Protein AF-A0A7S0Y6D5-F1 (afdb_monomer)

InterPro domains:
  IPR011989 Armadillo-like helical [G3DSA:1.25.10.10] (81-254)
  IPR016024 Armadillo-type fold [SSF48371] (14-231)
  IPR024372 Proteasome component Ecm29, N-terminal [PF13001] (7-214)

Radius of gyration: 25.19 Å; Cα contacts (8 Å, |Δi|>4): 293; chains: 1; bounding box: 74×70×80 Å

Mean predicted aligned error: 8.88 Å

Solvent-accessible surface area (backbone atoms only — not comparable to full-atom values): 14450 Å² total; per-residue (Å²): 138,79,85,80,79,74,75,77,75,77,73,85,76,55,65,66,59,52,41,54,50,41,61,56,43,49,76,34,56,68,46,36,53,36,75,66,59,39,60,52,50,33,46,44,21,64,68,30,94,82,47,46,70,69,31,28,48,40,19,48,51,30,44,43,41,23,72,74,52,30,50,66,84,58,40,61,87,44,45,67,63,48,51,55,48,48,54,50,50,63,76,41,47,82,81,77,52,98,57,58,70,68,55,52,47,51,47,52,27,48,43,34,40,38,51,11,51,44,23,63,77,45,23,77,80,49,39,80,52,53,64,66,57,52,53,44,54,50,38,31,64,73,47,57,81,88,30,27,62,31,34,44,50,15,49,62,43,29,45,72,20,50,58,82,44,57,71,70,54,36,53,53,47,53,51,53,31,55,56,27,49,71,44,90,32,63,57,25,23,32,49,21,33,54,41,30,57,72,64,41,61,86,85,37,62,68,42,42,48,47,16,64,73,27,48,81,42,96,47,66,73,33,18,52,50,12,46,58,50,67,49,76,80,75,79,70,93,74,83,88,81,81,73,72,81,68,73,66,62,66,67,66,68,67,77,79,74,130

Foldseek 3Di:
DDDPPPPPPDDDDDPVVLLVVLQVLLVDLVLLAPPPVLVVQLCCQQPNPPHALSSPLSSLSSLLSSLVRYDLVSCVVCLLVLLVVLVVCLVCLVPPHPDDPVSSLSSLLSSLLSLLSSLLSPLVSCQPAPPVVLVLLVCCQPPDPSNNVSSLSSLLSNLVSNQPHDDPRVVVLLVCLVVQCPDPRVSSVLSSLSSLQVNDDLPPVSSLVSLVSQCPPPDPSSNVSSVVSPPDPDPPPDPPPPPPPPVVVVVVVVVPDD

Secondary structure (DSSP, 8-state):
---------PPPPPHHHHHHHHHHHTT-HHHHT-TTHHHHHHHHHHH-TT--HHHHHHHHHHHHHHHHHS-HHHHHHHHHHHHHHHHHHHHHTTTS--S-HHHHHHHHHHHHHHHHHHHHH-GGGTTT-SHHHHHHHHHHHHS-HHHHHHHHHHHHHHGGGGTT--THHHHHHHHHHHHHTTSS-HHHHHHHHHHHHHHS-TT-HHHHHHHHHHTT-SSHHHHHHHHHHHSPPP----SSS-S-TTTTTTTTTTSS--

Nearest PDB structures (foldseek):
  8or0-assembly1_C  TM=5.221E-01  e=1.067E-02  Homo sapiens
  8or2-assembly1_C  TM=4.663E-01  e=1.329E-02  Homo sapiens
  4xrk-assembly1_A  TM=6.333E-01  e=2.640E-01  Thermochaetoides thermophila DSM 1495
  5yvh-assembly1_A  TM=5.383E-01  e=3.752E-01  Homo sapiens
  8evm-assembly1_A  TM=2.207E-01  e=4.802E+00  synthetic construct

Structure (mmCIF, N/CA/C/O backbone):
data_AF-A0A7S0Y6D5-F1
#
_entry.id   AF-A0A7S0Y6D5-F1
#
loop_
_atom_site.group_PDB
_atom_site.id
_atom_site.type_symbol
_atom_site.label_atom_id
_atom_site.label_alt_id
_atom_site.label_comp_id
_atom_site.label_asym_id
_atom_site.label_entity_id
_atom_site.label_seq_id
_atom_site.pdbx_PDB_ins_code
_atom_site.Cartn_x
_atom_site.Cartn_y
_atom_site.Cartn_z
_atom_site.occupancy
_atom_site.B_iso_or_equiv
_atom_site.auth_seq_id
_atom_site.auth_comp_id
_atom_site.auth_asym_id
_atom_site.auth_atom_id
_atom_site.pdbx_PDB_model_num
ATOM 1 N N . ALA A 1 1 ? 51.079 -7.821 -35.188 1.00 42.38 1 ALA A N 1
ATOM 2 C CA . ALA A 1 1 ? 50.222 -8.570 -34.246 1.00 42.38 1 ALA A CA 1
ATOM 3 C C . ALA A 1 1 ? 50.200 -7.797 -32.931 1.00 42.38 1 ALA A C 1
ATOM 5 O O . ALA A 1 1 ? 51.273 -7.502 -32.440 1.00 42.38 1 ALA A O 1
ATOM 6 N N . GLY A 1 2 ? 49.085 -7.349 -32.363 1.00 43.53 2 GLY A N 1
ATOM 7 C CA . GLY A 1 2 ? 47.688 -7.451 -32.763 1.00 43.53 2 GLY A CA 1
ATOM 8 C C . GLY A 1 2 ? 46.960 -6.146 -32.427 1.00 43.53 2 GLY A C 1
ATOM 9 O O . GLY A 1 2 ? 47.269 -5.483 -31.441 1.00 43.53 2 GLY A O 1
ATOM 10 N N . SER A 1 3 ? 46.034 -5.765 -33.298 1.00 41.62 3 SER A N 1
ATOM 11 C CA . SER A 1 3 ? 45.067 -4.700 -33.068 1.00 41.62 3 SER A CA 1
ATOM 12 C C . SER A 1 3 ? 43.986 -5.224 -32.126 1.00 41.62 3 SER A C 1
ATOM 14 O O . SER A 1 3 ? 43.197 -6.088 -32.510 1.00 41.62 3 SER A O 1
ATOM 16 N N . SER A 1 4 ? 43.964 -4.723 -30.896 1.00 46.19 4 SER A N 1
ATOM 17 C CA . SER A 1 4 ? 42.861 -4.942 -29.966 1.00 46.19 4 SER A CA 1
ATOM 18 C C . SER A 1 4 ? 41.624 -4.207 -30.488 1.00 46.19 4 SER A C 1
ATOM 20 O O . SER A 1 4 ? 41.537 -2.985 -30.388 1.00 46.19 4 SER A O 1
ATOM 22 N N . GLU A 1 5 ? 40.681 -4.940 -31.082 1.00 47.06 5 GLU A N 1
ATOM 23 C CA . GLU A 1 5 ? 39.331 -4.442 -31.343 1.00 47.06 5 GLU A CA 1
ATOM 24 C C . GLU A 1 5 ? 38.619 -4.217 -30.000 1.00 47.06 5 GLU A C 1
ATOM 26 O O . GLU A 1 5 ? 37.971 -5.109 -29.450 1.00 47.06 5 GLU A O 1
ATOM 31 N N . GLU A 1 6 ? 38.727 -3.009 -29.448 1.00 48.66 6 GLU A N 1
ATOM 32 C CA . GLU A 1 6 ? 37.752 -2.529 -28.473 1.00 48.66 6 GLU A CA 1
ATOM 33 C C . GLU A 1 6 ? 36.394 -2.448 -29.175 1.00 48.66 6 GLU A C 1
ATOM 35 O O . GLU A 1 6 ? 36.117 -1.537 -29.959 1.00 48.66 6 GLU A O 1
ATOM 40 N N . GLY A 1 7 ? 35.554 -3.457 -28.929 1.00 48.00 7 GLY A N 1
ATOM 41 C CA . GLY A 1 7 ? 34.212 -3.562 -29.482 1.00 48.00 7 GLY A CA 1
ATOM 42 C C . GLY A 1 7 ? 33.442 -2.258 -29.290 1.00 48.00 7 GLY A C 1
ATOM 43 O O . GLY A 1 7 ? 33.071 -1.894 -28.173 1.00 48.00 7 GLY A O 1
ATOM 44 N N . LYS A 1 8 ? 33.205 -1.557 -30.401 1.00 50.97 8 LYS A N 1
ATOM 45 C CA . LYS A 1 8 ? 32.447 -0.307 -30.485 1.00 50.97 8 LYS A CA 1
ATOM 46 C C . LYS A 1 8 ? 31.097 -0.509 -29.792 1.00 50.97 8 LYS A C 1
ATOM 48 O O . LYS A 1 8 ? 30.199 -1.141 -30.353 1.00 50.97 8 LYS A O 1
ATOM 53 N N . ARG A 1 9 ? 30.960 -0.028 -28.548 1.00 57.94 9 ARG A N 1
ATOM 54 C CA . ARG A 1 9 ? 29.706 -0.129 -27.789 1.00 57.94 9 ARG A CA 1
ATOM 55 C C . ARG A 1 9 ? 28.616 0.534 -28.625 1.00 57.94 9 ARG A C 1
ATOM 57 O O . ARG A 1 9 ? 28.703 1.722 -28.928 1.00 57.94 9 ARG A O 1
ATOM 64 N N . ARG A 1 10 ? 27.626 -0.254 -29.057 1.00 65.19 10 ARG A N 1
ATOM 65 C CA . ARG A 1 10 ? 26.458 0.270 -29.774 1.00 65.19 10 ARG A CA 1
ATOM 66 C C . ARG A 1 10 ? 25.807 1.340 -28.893 1.00 65.19 10 ARG A C 1
ATOM 68 O O . ARG A 1 10 ? 25.703 1.148 -27.682 1.00 65.19 10 ARG A O 1
ATOM 75 N N . GLY A 1 11 ? 25.420 2.465 -29.495 1.00 68.31 11 GLY A N 1
ATOM 76 C CA . GLY A 1 11 ? 24.713 3.534 -28.789 1.00 68.31 11 GLY A CA 1
ATOM 77 C C . GLY A 1 11 ? 23.385 3.047 -28.201 1.00 68.31 11 GLY A C 1
ATOM 78 O O . GLY A 1 11 ? 22.890 1.978 -28.565 1.00 68.31 11 GLY A O 1
ATOM 79 N N . THR A 1 12 ? 22.811 3.826 -27.283 1.00 76.44 12 THR A N 1
ATOM 80 C CA . THR A 1 12 ? 21.523 3.504 -26.655 1.00 76.44 12 THR A CA 1
ATOM 81 C C . THR A 1 12 ? 20.444 3.303 -27.717 1.00 76.44 12 THR A C 1
ATOM 83 O O . THR A 1 12 ? 20.330 4.093 -28.653 1.00 76.44 12 THR A O 1
ATOM 86 N N . ALA A 1 13 ? 19.660 2.233 -27.575 1.00 79.81 13 ALA A N 1
ATOM 87 C CA . ALA A 1 13 ? 18.549 1.954 -28.476 1.00 79.81 13 ALA A CA 1
ATOM 88 C C . ALA A 1 13 ? 17.479 3.055 -28.405 1.00 79.81 13 ALA A C 1
ATOM 90 O O . ALA A 1 13 ? 17.278 3.674 -27.358 1.00 79.81 13 ALA A O 1
ATOM 91 N N . ASP A 1 14 ? 16.764 3.237 -29.515 1.00 87.19 14 ASP A N 1
ATOM 92 C CA . ASP A 1 14 ? 15.657 4.184 -29.613 1.00 87.19 14 ASP A CA 1
ATOM 93 C C . ASP A 1 14 ? 14.568 3.928 -28.549 1.00 87.19 14 ASP A C 1
ATOM 95 O O . ASP A 1 14 ? 14.323 2.788 -28.132 1.00 87.19 14 ASP A O 1
ATOM 99 N N . VAL A 1 15 ? 13.892 4.996 -28.113 1.00 85.50 15 VAL A N 1
ATOM 100 C CA . VAL A 1 15 ? 12.873 4.950 -27.051 1.00 85.50 15 VAL A CA 1
ATOM 101 C C . VAL A 1 15 ? 11.728 3.997 -27.405 1.00 85.50 15 VAL A C 1
ATOM 103 O O . VAL A 1 15 ? 11.226 3.299 -26.520 1.00 85.50 15 VAL A O 1
ATOM 106 N N . LEU A 1 16 ? 11.339 3.897 -28.681 1.00 87.50 16 LEU A N 1
ATOM 107 C CA . LEU A 1 16 ? 10.277 2.989 -29.124 1.00 87.50 16 LEU A CA 1
ATOM 108 C C . LEU A 1 16 ? 10.697 1.524 -29.002 1.00 87.50 16 LEU A C 1
ATOM 110 O O . LEU A 1 16 ? 9.911 0.693 -28.544 1.00 87.50 16 LEU A O 1
ATOM 114 N N . VAL A 1 17 ? 11.950 1.212 -29.347 1.00 90.38 17 VAL A N 1
ATOM 115 C CA . VAL A 1 17 ? 12.511 -0.140 -29.210 1.00 90.38 17 VAL A CA 1
ATOM 116 C C . VAL A 1 17 ? 12.577 -0.532 -27.737 1.00 90.38 17 VAL A C 1
ATOM 118 O O . VAL A 1 17 ? 12.167 -1.634 -27.372 1.00 90.38 17 VAL A O 1
ATOM 121 N N . ARG A 1 18 ? 13.029 0.384 -26.873 1.00 91.19 18 ARG A N 1
ATOM 122 C CA . ARG A 1 18 ? 13.065 0.170 -25.419 1.00 91.19 18 ARG A CA 1
ATOM 123 C C . ARG A 1 18 ? 11.668 -0.091 -24.858 1.00 91.19 18 ARG A C 1
ATOM 125 O O . ARG A 1 18 ? 11.483 -1.067 -24.139 1.00 91.19 18 ARG A O 1
ATOM 132 N N . HIS A 1 19 ? 10.682 0.726 -25.224 1.00 91.62 19 HIS A N 1
ATOM 133 C CA . HIS A 1 19 ? 9.293 0.547 -24.797 1.00 91.62 19 HIS A CA 1
ATOM 134 C C . HIS A 1 19 ? 8.723 -0.812 -25.240 1.00 91.62 19 HIS A C 1
ATOM 136 O O . HIS A 1 19 ? 8.145 -1.536 -24.428 1.00 91.62 19 HIS A O 1
ATOM 142 N N . ALA A 1 20 ? 8.927 -1.196 -26.505 1.00 92.31 20 ALA A N 1
ATOM 143 C CA . ALA A 1 20 ? 8.480 -2.488 -27.022 1.00 92.31 20 ALA A CA 1
ATOM 144 C C . ALA A 1 20 ? 9.146 -3.667 -26.290 1.00 92.31 20 ALA A C 1
ATOM 146 O O . ALA A 1 20 ? 8.465 -4.623 -25.915 1.00 92.31 20 ALA A O 1
ATOM 147 N N . ALA A 1 21 ? 10.454 -3.579 -26.031 1.00 93.50 21 ALA A N 1
ATOM 148 C CA . ALA A 1 21 ? 11.191 -4.597 -25.290 1.00 93.50 21 ALA A CA 1
ATOM 149 C C . ALA A 1 21 ? 10.644 -4.767 -23.865 1.00 93.50 21 ALA A C 1
ATOM 151 O O . ALA A 1 21 ? 10.348 -5.890 -23.457 1.00 93.50 21 ALA A O 1
ATOM 152 N N . VAL A 1 22 ? 10.429 -3.667 -23.133 1.00 94.69 22 VAL A N 1
ATOM 153 C CA . VAL A 1 22 ? 9.844 -3.709 -21.781 1.00 94.69 22 VAL A CA 1
ATOM 154 C C . VAL A 1 22 ? 8.453 -4.348 -21.809 1.00 94.69 22 VAL A C 1
ATOM 156 O O . VAL A 1 22 ? 8.175 -5.222 -20.995 1.00 94.69 22 VAL A O 1
ATOM 159 N N . GLY A 1 23 ? 7.610 -4.022 -22.794 1.00 92.94 23 GLY A N 1
ATOM 160 C CA . GLY A 1 23 ? 6.284 -4.637 -22.940 1.00 92.94 23 GLY A CA 1
ATOM 161 C C . GLY A 1 23 ? 6.303 -6.158 -23.175 1.00 92.94 23 GLY A C 1
ATOM 162 O O . GLY A 1 23 ? 5.363 -6.868 -22.807 1.00 92.94 23 GLY A O 1
ATOM 163 N N . VAL A 1 24 ? 7.364 -6.704 -23.774 1.00 94.44 24 VAL A N 1
ATOM 164 C CA . VAL A 1 24 ? 7.566 -8.162 -23.862 1.00 94.44 24 VAL A CA 1
ATOM 165 C C . VAL A 1 24 ? 8.057 -8.721 -22.525 1.00 94.44 24 VAL A C 1
ATOM 167 O O . VAL A 1 24 ? 7.550 -9.744 -22.064 1.00 94.44 24 VAL A O 1
ATOM 170 N N . LEU A 1 25 ? 8.994 -8.035 -21.867 1.00 95.31 25 LEU A N 1
ATOM 171 C CA . LEU A 1 25 ? 9.554 -8.456 -20.579 1.00 95.31 25 LEU A CA 1
ATOM 172 C C . LEU A 1 25 ? 8.509 -8.475 -19.453 1.00 95.31 25 LEU A C 1
ATOM 174 O O . LEU A 1 25 ? 8.549 -9.386 -18.628 1.00 95.31 25 LEU A O 1
ATOM 178 N N . SER A 1 26 ? 7.511 -7.585 -19.481 1.00 94.00 26 SER A N 1
ATOM 179 C CA . SER A 1 26 ? 6.354 -7.551 -18.560 1.00 94.00 26 SER A CA 1
ATOM 180 C C . SER A 1 26 ? 5.407 -8.750 -18.652 1.00 94.00 26 SER A C 1
ATOM 182 O O . SER A 1 26 ? 4.343 -8.740 -18.044 1.00 94.00 26 SER A O 1
ATOM 184 N N . ARG A 1 27 ? 5.770 -9.787 -19.411 1.00 93.88 27 ARG A N 1
ATOM 185 C CA . ARG A 1 27 ? 5.075 -11.082 -19.472 1.00 93.88 27 ARG A CA 1
ATOM 186 C C . ARG A 1 27 ? 6.009 -12.266 -19.209 1.00 93.88 27 ARG A C 1
ATOM 188 O O . ARG A 1 27 ? 5.597 -13.417 -19.305 1.00 93.88 27 ARG A O 1
ATOM 195 N N . SER A 1 28 ? 7.277 -12.006 -18.890 1.00 97.12 28 SER A N 1
ATOM 196 C CA . SER A 1 28 ? 8.299 -13.032 -18.704 1.00 97.12 28 SER A CA 1
ATOM 197 C C . SER A 1 28 ? 8.600 -13.239 -17.224 1.00 97.12 28 SER A C 1
ATOM 199 O O . SER A 1 28 ? 9.105 -12.349 -16.539 1.00 97.12 28 SER A O 1
ATOM 201 N N . VAL A 1 29 ? 8.337 -14.448 -16.724 1.00 96.88 29 VAL A N 1
ATOM 202 C CA . VAL A 1 29 ? 8.724 -14.850 -15.360 1.00 96.88 29 VAL A CA 1
ATOM 203 C C . VAL A 1 29 ? 10.247 -14.888 -15.224 1.00 96.88 29 VAL A C 1
ATOM 205 O O . VAL A 1 29 ? 10.790 -14.473 -14.203 1.00 96.88 29 VAL A O 1
ATOM 208 N N . LYS A 1 30 ? 10.964 -15.309 -16.276 1.00 97.31 30 LYS A N 1
ATOM 209 C CA . LYS A 1 30 ? 12.433 -15.285 -16.292 1.00 97.31 30 LYS A CA 1
ATOM 210 C C . LYS A 1 30 ? 12.963 -13.858 -16.155 1.00 97.31 30 LYS A C 1
ATOM 212 O O . LYS A 1 30 ? 13.910 -13.641 -15.406 1.00 97.31 30 LYS A O 1
ATOM 217 N N . ALA A 1 31 ? 12.337 -12.891 -16.831 1.00 96.88 31 ALA A N 1
ATOM 218 C CA . ALA A 1 31 ? 12.715 -11.486 -16.713 1.00 96.88 31 ALA A CA 1
ATOM 219 C C . ALA A 1 31 ? 12.505 -10.964 -15.289 1.00 96.88 31 ALA A C 1
ATOM 221 O O . ALA A 1 31 ? 13.419 -10.352 -14.764 1.00 96.88 31 ALA A O 1
ATOM 222 N N . ALA A 1 32 ? 11.375 -11.278 -14.643 1.00 96.94 32 ALA A N 1
ATOM 223 C CA . ALA A 1 32 ? 11.106 -10.903 -13.248 1.00 96.94 32 ALA A CA 1
ATOM 224 C C . ALA A 1 32 ? 12.113 -11.492 -12.238 1.00 96.94 32 ALA A C 1
ATOM 226 O O . ALA A 1 32 ? 12.292 -10.950 -11.152 1.00 96.94 32 ALA A O 1
ATOM 227 N N . ASN A 1 33 ? 12.766 -12.604 -12.589 1.00 97.50 33 ASN A N 1
ATOM 228 C CA . ASN A 1 33 ? 13.721 -13.308 -11.733 1.00 97.50 33 ASN A CA 1
ATOM 229 C C . ASN A 1 33 ? 15.193 -13.059 -12.116 1.00 97.50 33 A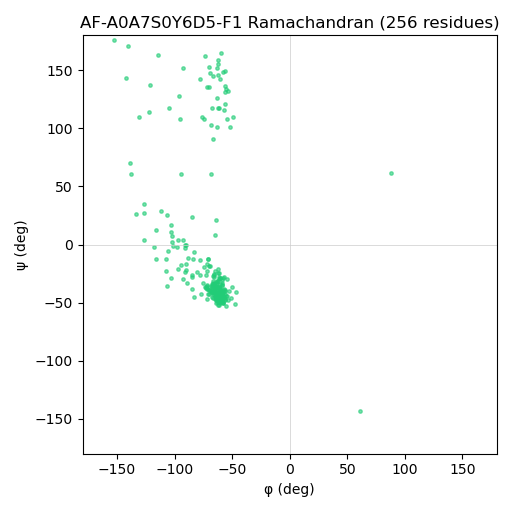SN A C 1
ATOM 231 O O . ASN A 1 33 ? 16.089 -13.735 -11.619 1.00 97.50 33 ASN A O 1
ATOM 235 N N . SER A 1 34 ? 15.469 -12.098 -13.001 1.00 97.00 34 SER A N 1
ATOM 236 C CA . SER A 1 34 ? 16.823 -11.803 -13.484 1.00 97.00 34 SER A CA 1
ATOM 237 C C . SER A 1 34 ? 17.476 -10.686 -12.661 1.00 97.00 34 SER A C 1
ATOM 239 O O . SER A 1 34 ? 17.770 -9.614 -13.191 1.00 97.00 34 SER A O 1
ATOM 241 N N . PHE A 1 35 ? 17.656 -10.873 -11.352 1.00 94.62 35 PHE A N 1
ATOM 242 C CA . PHE A 1 35 ? 18.379 -9.907 -10.509 1.00 94.62 35 PHE A CA 1
ATOM 243 C C . PHE A 1 35 ? 19.891 -9.944 -10.822 1.00 94.62 35 PHE A C 1
ATOM 245 O O . PHE A 1 35 ? 20.437 -11.037 -10.975 1.00 94.62 35 PHE A O 1
ATOM 252 N N . PRO A 1 36 ? 20.583 -8.789 -10.950 1.00 96.25 36 PRO A N 1
ATOM 253 C CA . PRO A 1 36 ? 20.124 -7.417 -10.684 1.00 96.25 36 PRO A CA 1
ATOM 254 C C . PRO A 1 36 ? 19.519 -6.677 -11.890 1.00 96.25 36 PRO A C 1
ATOM 256 O O . PRO A 1 36 ? 19.033 -5.557 -11.736 1.00 96.25 36 PRO A O 1
ATOM 259 N N . LEU A 1 37 ? 19.513 -7.284 -13.082 1.00 96.94 37 LEU A N 1
ATOM 260 C CA . LEU A 1 37 ? 19.046 -6.655 -14.328 1.00 96.94 37 LEU A CA 1
ATOM 261 C C . LEU A 1 37 ? 17.583 -6.197 -14.254 1.00 96.94 37 LEU A C 1
ATOM 263 O O . LEU A 1 37 ? 17.222 -5.182 -14.837 1.00 96.94 37 LEU A O 1
ATOM 267 N N . THR A 1 38 ? 16.752 -6.923 -13.506 1.00 95.62 38 THR A N 1
ATOM 268 C CA . THR A 1 38 ? 15.337 -6.581 -13.282 1.00 95.62 38 THR A CA 1
ATOM 269 C C . THR A 1 38 ? 15.201 -5.221 -12.598 1.00 95.62 38 THR A C 1
ATOM 271 O O . THR A 1 38 ? 14.500 -4.343 -13.094 1.00 95.62 38 THR A O 1
ATOM 274 N N . LEU A 1 39 ? 15.930 -5.023 -11.495 1.00 96.62 39 LEU A N 1
ATOM 275 C CA . LEU A 1 39 ? 15.934 -3.772 -10.737 1.00 96.62 39 LEU A CA 1
ATOM 276 C C . LEU A 1 39 ? 16.501 -2.620 -11.574 1.00 96.62 39 LEU A C 1
ATOM 278 O O . LEU A 1 39 ? 15.919 -1.537 -11.620 1.00 96.62 39 LEU A O 1
ATOM 282 N N . GLN A 1 40 ? 17.612 -2.874 -12.270 1.00 96.31 40 GLN A N 1
ATOM 283 C CA . GLN A 1 40 ? 18.234 -1.892 -13.158 1.00 96.31 40 GLN A CA 1
ATOM 284 C C . GLN A 1 40 ? 17.276 -1.451 -14.262 1.00 96.31 40 GLN A C 1
ATOM 286 O O . GLN 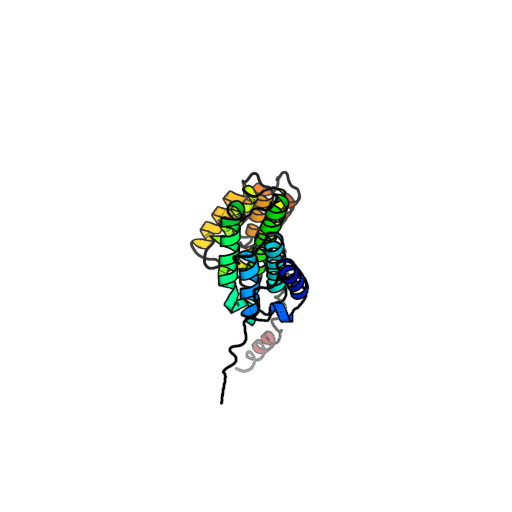A 1 40 ? 17.172 -0.259 -14.529 1.00 96.31 40 GLN A O 1
ATOM 291 N N . LEU A 1 41 ? 16.537 -2.384 -14.866 1.00 96.31 41 LEU A N 1
ATOM 292 C CA . LEU A 1 41 ? 15.561 -2.066 -15.901 1.00 96.31 41 LEU A CA 1
ATOM 293 C C . LEU A 1 41 ? 14.424 -1.192 -15.363 1.00 96.31 41 LEU A C 1
ATOM 295 O O . LEU A 1 41 ? 14.069 -0.211 -16.014 1.00 96.31 41 LEU A O 1
ATOM 299 N N . ILE A 1 42 ? 13.878 -1.516 -14.186 1.00 96.75 42 ILE A N 1
ATOM 300 C CA . ILE A 1 42 ? 12.824 -0.715 -13.546 1.00 96.75 42 ILE A CA 1
ATOM 301 C C . ILE A 1 42 ? 13.320 0.722 -13.337 1.00 96.75 42 ILE A C 1
ATOM 303 O O . ILE A 1 42 ? 12.670 1.671 -13.772 1.00 96.75 42 ILE A O 1
ATOM 307 N N . PHE A 1 43 ? 14.498 0.899 -12.740 1.00 96.62 43 PHE A N 1
ATOM 308 C CA . PHE A 1 43 ? 15.033 2.230 -12.442 1.00 96.62 43 PHE A CA 1
ATOM 309 C C . PHE A 1 43 ? 15.494 3.000 -13.672 1.00 96.62 43 PHE A C 1
ATOM 311 O O . PHE A 1 43 ? 15.289 4.206 -13.733 1.00 96.62 43 PHE A O 1
ATOM 318 N N . GLU A 1 44 ? 16.039 2.330 -14.680 1.00 95.19 44 GLU A N 1
ATOM 319 C CA . GLU A 1 44 ? 16.383 2.964 -15.951 1.00 95.19 44 GLU A CA 1
ATOM 320 C C . GLU A 1 44 ? 15.122 3.423 -16.705 1.00 95.19 44 GLU A C 1
ATOM 322 O O . GLU A 1 44 ? 15.139 4.453 -17.376 1.00 95.19 44 GLU A O 1
ATOM 327 N N . CYS A 1 45 ? 13.994 2.719 -16.560 1.00 94.88 45 CYS A N 1
ATOM 328 C CA . CYS A 1 45 ? 12.714 3.183 -17.093 1.00 94.88 45 CYS A CA 1
ATOM 329 C C . CYS A 1 45 ? 12.136 4.361 -16.301 1.00 94.88 45 CYS A C 1
ATOM 331 O O . CYS A 1 45 ? 11.536 5.242 -16.904 1.00 94.88 45 CYS A O 1
ATOM 333 N N . ILE A 1 46 ? 12.287 4.401 -14.975 1.00 93.62 46 ILE A N 1
ATOM 334 C CA . ILE A 1 46 ? 11.678 5.451 -14.138 1.00 93.62 46 ILE A CA 1
ATOM 335 C C . ILE A 1 46 ? 12.538 6.727 -14.108 1.00 93.62 46 ILE A C 1
ATOM 337 O O . ILE A 1 46 ? 12.013 7.825 -14.286 1.00 93.62 46 ILE A O 1
ATOM 341 N N . TYR A 1 47 ? 13.853 6.581 -13.933 1.00 93.38 47 TYR A N 1
ATOM 342 C CA . TYR A 1 47 ? 14.800 7.671 -13.661 1.00 93.38 47 TYR A CA 1
ATOM 343 C C . TYR A 1 47 ? 15.877 7.858 -14.736 1.00 93.38 47 TYR A C 1
ATOM 345 O O . TYR A 1 47 ? 16.724 8.743 -14.605 1.00 93.38 47 TYR A O 1
ATOM 353 N N . GLY A 1 48 ? 15.898 7.022 -15.778 1.00 91.75 48 GLY A N 1
ATOM 354 C CA . GLY A 1 48 ? 16.900 7.121 -16.837 1.00 91.75 48 GLY A CA 1
ATOM 355 C C . GLY A 1 48 ? 16.848 8.474 -17.550 1.00 91.75 48 GLY A C 1
ATOM 356 O O . GLY A 1 48 ? 15.773 9.011 -17.817 1.00 91.75 48 GLY A O 1
ATOM 357 N N . LYS A 1 49 ? 18.018 9.010 -17.925 1.00 87.31 49 LYS A N 1
ATOM 358 C CA . LYS A 1 49 ? 18.148 10.333 -18.579 1.00 87.31 49 LYS A CA 1
ATOM 359 C C . LYS A 1 49 ? 17.348 10.463 -19.880 1.00 87.31 49 LYS A C 1
ATOM 361 O O . LYS A 1 49 ? 16.979 11.561 -20.264 1.00 87.31 49 LYS A O 1
ATOM 366 N N . GLN A 1 50 ? 17.123 9.344 -20.570 1.00 84.88 50 GLN A N 1
ATOM 367 C CA . GLN A 1 50 ? 16.357 9.267 -21.819 1.00 84.88 50 GLN A CA 1
ATOM 368 C C . GLN A 1 50 ? 14.978 8.620 -21.611 1.00 84.88 50 GLN A C 1
ATOM 370 O O . GLN A 1 50 ? 14.439 7.989 -22.522 1.00 84.88 50 GLN A O 1
ATOM 375 N N . SER A 1 51 ? 14.434 8.695 -20.396 1.00 88.81 51 SER A N 1
ATOM 376 C CA . SER A 1 51 ? 13.107 8.168 -20.117 1.00 88.81 51 SER A CA 1
ATOM 377 C C . SER A 1 51 ? 12.011 9.105 -20.621 1.00 88.81 51 SER A C 1
ATOM 379 O O . SER A 1 51 ? 12.118 10.324 -20.542 1.00 88.81 51 SER A O 1
ATOM 381 N N . SER A 1 52 ? 10.934 8.511 -21.130 1.00 90.06 52 SER A N 1
ATOM 382 C CA . SER A 1 52 ? 9.700 9.202 -21.506 1.00 90.06 52 SER A CA 1
ATOM 383 C C . SER A 1 52 ? 8.558 8.742 -20.607 1.00 90.06 52 SER A C 1
ATOM 385 O O . SER A 1 52 ? 8.623 7.661 -20.025 1.00 90.06 52 SER A O 1
ATOM 387 N N . THR A 1 53 ? 7.456 9.488 -20.556 1.00 90.25 53 THR A N 1
ATOM 388 C CA . THR A 1 53 ? 6.253 9.096 -19.801 1.00 90.25 53 THR A CA 1
ATOM 389 C C . THR A 1 53 ? 5.758 7.689 -20.157 1.00 90.25 53 THR A C 1
ATOM 391 O O . THR A 1 53 ? 5.425 6.909 -19.267 1.00 90.25 53 THR A O 1
ATOM 394 N N . LYS A 1 54 ? 5.792 7.312 -21.444 1.00 90.19 54 LYS A N 1
ATOM 395 C CA . LYS A 1 54 ? 5.440 5.951 -21.889 1.00 90.19 54 LYS A CA 1
ATOM 396 C C . LYS A 1 54 ? 6.418 4.901 -21.361 1.00 90.19 54 LYS A C 1
ATOM 398 O O . LYS A 1 54 ? 6.006 3.812 -20.974 1.00 90.19 54 LYS A O 1
ATOM 403 N N . LEU A 1 55 ? 7.714 5.218 -21.324 1.00 92.69 55 LEU A N 1
ATOM 404 C CA . LEU A 1 55 ? 8.718 4.304 -20.783 1.00 92.69 55 LEU A CA 1
ATOM 405 C C . LEU A 1 55 ? 8.586 4.157 -19.261 1.00 92.69 55 LEU A C 1
ATOM 407 O O . LEU A 1 55 ? 8.666 3.036 -18.769 1.00 92.69 55 LEU A O 1
ATOM 411 N N . LYS A 1 56 ? 8.293 5.243 -18.533 1.00 94.00 56 LYS A N 1
ATOM 412 C CA . LYS A 1 56 ? 7.961 5.202 -17.098 1.00 94.00 56 LYS A CA 1
ATOM 413 C C . LYS A 1 56 ? 6.750 4.296 -16.844 1.00 94.00 56 LYS A C 1
ATOM 415 O O . LYS A 1 56 ? 6.807 3.441 -15.966 1.00 94.00 56 LYS A O 1
ATOM 420 N N . GLN A 1 57 ? 5.689 4.417 -17.651 1.00 92.62 57 GLN A N 1
ATOM 421 C CA . GLN A 1 57 ? 4.498 3.554 -17.564 1.00 92.62 57 GLN A CA 1
ATOM 422 C C . GLN A 1 57 ? 4.840 2.079 -17.786 1.00 92.62 57 GLN A C 1
ATOM 424 O O . GLN A 1 57 ? 4.469 1.236 -16.970 1.00 92.62 57 GLN A O 1
ATOM 429 N N . ALA A 1 58 ? 5.590 1.767 -18.846 1.00 94.12 58 ALA A N 1
ATOM 430 C CA . ALA A 1 58 ? 6.031 0.403 -19.125 1.00 94.12 58 ALA A CA 1
ATOM 431 C C . ALA A 1 58 ? 6.927 -0.151 -18.000 1.00 94.12 58 ALA A C 1
ATOM 433 O O . ALA A 1 58 ? 6.759 -1.296 -17.584 1.00 94.12 58 ALA A O 1
ATOM 434 N N . GLY A 1 59 ? 7.833 0.674 -17.466 1.00 95.44 59 GLY A N 1
ATOM 435 C CA . GLY A 1 59 ? 8.689 0.336 -16.331 1.00 95.44 59 GLY A CA 1
ATOM 436 C C . GLY A 1 59 ? 7.899 0.037 -15.061 1.00 95.44 59 GLY A C 1
ATOM 437 O O . GLY A 1 59 ? 8.201 -0.932 -14.369 1.00 95.44 59 GLY A O 1
ATOM 438 N N . MET A 1 60 ? 6.846 0.806 -14.781 1.00 95.38 60 MET A N 1
ATOM 439 C CA . MET A 1 60 ? 6.002 0.568 -13.614 1.00 95.38 60 MET A CA 1
ATOM 440 C C . MET A 1 60 ? 5.123 -0.678 -13.776 1.00 95.38 60 MET A C 1
ATOM 442 O O . MET A 1 60 ? 4.986 -1.464 -12.841 1.00 95.38 60 MET A O 1
ATOM 446 N N . GLN A 1 61 ? 4.598 -0.936 -14.976 1.00 93.25 61 GLN A N 1
ATOM 447 C CA . GLN A 1 61 ? 3.933 -2.210 -15.274 1.00 93.25 61 GLN A CA 1
ATOM 448 C C . GLN A 1 61 ? 4.888 -3.395 -15.093 1.00 93.25 61 GLN A C 1
ATOM 450 O O . GLN A 1 61 ? 4.499 -4.424 -14.541 1.00 93.25 61 GLN A O 1
ATOM 455 N N . PHE A 1 62 ? 6.148 -3.246 -15.511 1.00 96.31 62 PHE A N 1
ATOM 456 C CA . PHE A 1 62 ? 7.180 -4.253 -15.289 1.00 96.31 62 PHE A CA 1
ATOM 457 C C . PHE A 1 62 ? 7.511 -4.430 -13.799 1.00 96.31 62 PHE A C 1
ATOM 459 O O . PHE A 1 62 ? 7.716 -5.558 -13.351 1.00 96.31 62 PHE A O 1
ATOM 466 N N . ALA A 1 63 ? 7.508 -3.352 -13.008 1.00 96.56 63 ALA A N 1
ATOM 467 C CA . ALA A 1 63 ? 7.686 -3.417 -11.558 1.00 96.56 63 ALA A CA 1
ATOM 468 C C . ALA A 1 63 ? 6.547 -4.199 -10.887 1.00 96.56 63 ALA A C 1
ATOM 470 O O . ALA A 1 63 ? 6.812 -5.151 -10.156 1.00 96.56 63 ALA A O 1
ATOM 471 N N . VAL A 1 64 ? 5.288 -3.883 -11.206 1.00 94.44 64 VAL A N 1
ATOM 472 C CA . VAL A 1 64 ? 4.111 -4.626 -10.720 1.00 94.44 64 VAL A CA 1
ATOM 473 C C . VAL A 1 64 ? 4.172 -6.099 -11.144 1.00 94.44 64 VAL A C 1
ATOM 475 O O . VAL A 1 64 ? 3.953 -6.999 -10.334 1.00 94.44 64 VAL A O 1
ATOM 478 N N . TRP A 1 65 ? 4.538 -6.379 -12.399 1.00 95.25 65 TRP A N 1
ATOM 479 C CA . TRP A 1 65 ? 4.745 -7.749 -12.877 1.00 95.25 65 TRP A CA 1
ATOM 480 C C . TRP A 1 65 ? 5.827 -8.483 -12.078 1.00 95.25 65 TRP A C 1
ATOM 482 O O . TRP A 1 65 ? 5.648 -9.645 -11.707 1.00 95.25 65 TRP A O 1
ATOM 492 N N . THR A 1 66 ? 6.934 -7.801 -11.793 1.00 96.31 66 THR A N 1
ATOM 493 C CA . THR A 1 66 ? 8.051 -8.339 -11.016 1.00 96.31 66 THR A CA 1
ATOM 494 C C . THR A 1 66 ? 7.613 -8.674 -9.596 1.00 96.31 66 THR A C 1
ATOM 496 O O . THR A 1 66 ? 7.860 -9.786 -9.145 1.00 96.31 66 THR A O 1
ATOM 499 N N . LEU A 1 67 ? 6.896 -7.782 -8.911 1.00 95.56 67 LEU A N 1
ATOM 500 C CA . LEU A 1 67 ? 6.403 -8.029 -7.550 1.00 95.56 67 LEU A CA 1
ATOM 501 C C . LEU A 1 67 ? 5.453 -9.231 -7.475 1.00 95.56 67 LEU A C 1
ATOM 503 O O . LEU A 1 67 ? 5.483 -9.990 -6.506 1.00 95.56 67 LEU A O 1
ATOM 507 N N . ARG A 1 68 ? 4.656 -9.452 -8.525 1.00 94.38 68 ARG A N 1
ATOM 508 C CA . ARG A 1 68 ? 3.763 -10.611 -8.617 1.00 94.38 68 ARG A CA 1
ATOM 509 C C . ARG A 1 68 ? 4.498 -11.928 -8.903 1.00 94.38 68 ARG A C 1
ATOM 511 O O . ARG A 1 68 ? 4.077 -12.958 -8.388 1.00 94.38 68 ARG A O 1
ATOM 518 N N . ASN A 1 69 ? 5.559 -11.920 -9.715 1.00 95.81 69 ASN A N 1
ATOM 519 C CA . ASN A 1 69 ? 6.139 -13.146 -10.295 1.00 95.81 69 ASN A CA 1
ATOM 520 C C . ASN A 1 69 ? 7.580 -13.466 -9.862 1.00 95.81 69 ASN A C 1
ATOM 522 O O . ASN A 1 69 ? 8.071 -14.565 -10.136 1.00 95.81 69 ASN A O 1
ATOM 526 N N . ALA A 1 70 ? 8.291 -12.532 -9.233 1.00 96.88 70 ALA A N 1
ATOM 527 C CA . ALA A 1 70 ? 9.617 -12.798 -8.694 1.00 96.88 70 ALA A CA 1
ATOM 528 C C . ALA A 1 70 ? 9.520 -13.795 -7.532 1.00 96.88 70 ALA A C 1
ATOM 530 O O . ALA A 1 70 ? 8.563 -13.778 -6.754 1.00 96.88 70 ALA A O 1
ATOM 531 N N . GLN A 1 71 ? 10.519 -14.659 -7.397 1.00 97.25 71 GLN A N 1
ATOM 532 C CA . GLN A 1 71 ? 10.712 -15.501 -6.222 1.00 97.25 71 GLN A CA 1
ATOM 533 C C . GLN A 1 71 ? 11.124 -14.636 -5.027 1.00 97.25 71 GLN A C 1
ATOM 535 O O . GLN A 1 71 ? 11.833 -13.644 -5.199 1.00 97.25 71 GLN A O 1
ATOM 540 N N . ASP A 1 72 ? 10.734 -15.023 -3.810 1.00 95.62 72 ASP A N 1
ATOM 541 C CA . ASP A 1 72 ? 11.083 -14.268 -2.595 1.00 95.62 72 ASP A CA 1
ATOM 542 C C . ASP A 1 72 ? 12.596 -14.105 -2.423 1.00 95.62 72 ASP A C 1
ATOM 544 O O . ASP A 1 72 ? 13.058 -13.019 -2.091 1.00 95.62 72 ASP A O 1
ATOM 548 N N . ALA A 1 73 ? 13.379 -15.138 -2.751 1.00 95.62 73 ALA A N 1
ATOM 549 C CA . ALA A 1 73 ? 14.842 -15.081 -2.709 1.00 95.62 73 ALA A CA 1
ATOM 550 C C . ALA A 1 73 ? 15.439 -14.029 -3.665 1.00 95.62 73 ALA A C 1
ATOM 552 O O . ALA A 1 73 ? 16.498 -13.472 -3.384 1.00 95.62 73 ALA A O 1
ATOM 553 N N . VAL A 1 74 ? 14.759 -13.743 -4.782 1.00 95.56 74 VAL A N 1
ATOM 554 C CA . VAL A 1 74 ? 15.168 -12.718 -5.753 1.00 95.56 74 VAL A CA 1
ATOM 555 C C . VAL A 1 74 ? 14.669 -11.335 -5.336 1.00 95.56 74 VAL A C 1
ATOM 557 O O . VAL A 1 74 ? 15.379 -10.345 -5.501 1.00 95.56 74 VAL A O 1
ATOM 560 N N . LEU A 1 75 ? 13.456 -11.253 -4.785 1.00 96.12 75 LEU A N 1
ATOM 561 C CA . LEU A 1 75 ? 12.855 -9.998 -4.343 1.00 96.12 75 LEU A CA 1
ATOM 562 C C . LEU A 1 75 ? 13.529 -9.444 -3.084 1.00 96.12 75 LEU A C 1
ATOM 564 O O . LEU A 1 75 ? 13.798 -8.247 -3.027 1.00 96.12 75 LEU A O 1
ATOM 568 N N . ALA A 1 76 ? 13.841 -10.297 -2.107 1.00 95.69 76 ALA A N 1
ATOM 569 C CA . ALA A 1 76 ? 14.415 -9.915 -0.818 1.00 95.69 76 ALA A CA 1
ATOM 570 C C . ALA A 1 76 ? 15.604 -8.933 -0.914 1.00 95.69 76 ALA A C 1
ATOM 572 O O . ALA A 1 76 ? 15.531 -7.878 -0.280 1.00 95.69 76 ALA A O 1
ATOM 573 N N . PRO A 1 77 ? 16.659 -9.179 -1.722 1.00 95.81 77 PRO A N 1
ATOM 574 C CA . PRO A 1 77 ? 17.799 -8.262 -1.812 1.00 95.81 77 PRO A CA 1
ATOM 575 C C . PRO A 1 77 ? 17.484 -6.919 -2.491 1.00 95.81 77 PRO A C 1
ATOM 577 O O . PRO A 1 77 ? 18.247 -5.970 -2.324 1.00 95.81 77 PRO A O 1
ATOM 580 N N . MET A 1 78 ? 16.389 -6.807 -3.253 1.00 95.38 78 MET A N 1
ATOM 581 C CA . MET A 1 78 ? 16.003 -5.564 -3.939 1.00 95.38 78 MET A CA 1
ATOM 582 C C . MET A 1 78 ? 14.800 -4.844 -3.322 1.00 95.38 78 MET A C 1
ATOM 584 O O . MET A 1 78 ? 14.563 -3.685 -3.653 1.00 95.38 78 MET A O 1
ATOM 588 N N . ALA A 1 79 ? 14.056 -5.487 -2.422 1.00 96.06 79 ALA A N 1
ATOM 589 C CA . ALA A 1 79 ? 12.787 -4.991 -1.895 1.00 96.06 79 ALA A CA 1
ATOM 590 C C . ALA A 1 79 ? 12.909 -3.612 -1.222 1.00 96.06 79 ALA A C 1
ATOM 592 O O . ALA A 1 79 ? 12.131 -2.711 -1.528 1.00 96.06 79 ALA A O 1
ATOM 593 N N . GLY A 1 80 ? 13.920 -3.411 -0.370 1.00 96.62 80 GLY A N 1
ATOM 594 C CA . GLY A 1 80 ? 14.136 -2.122 0.301 1.00 96.62 80 GLY A CA 1
ATOM 595 C C . GLY A 1 80 ? 14.474 -0.994 -0.677 1.00 96.62 80 GLY A C 1
ATOM 596 O O . GLY A 1 80 ? 13.939 0.107 -0.577 1.00 96.62 80 GLY A O 1
ATOM 597 N N . VAL A 1 81 ? 15.311 -1.285 -1.676 1.00 97.19 81 VAL A N 1
ATOM 598 C CA . VAL A 1 81 ? 15.682 -0.314 -2.716 1.00 97.19 81 VAL A CA 1
ATOM 599 C C . VAL A 1 81 ? 14.475 0.028 -3.593 1.00 97.19 81 VAL A C 1
ATOM 601 O O . VAL A 1 81 ? 14.260 1.200 -3.895 1.00 97.19 81 VAL A O 1
ATOM 604 N N . LEU A 1 82 ? 13.658 -0.968 -3.955 1.00 97.19 82 LEU A N 1
ATOM 605 C CA . LEU A 1 82 ? 12.407 -0.756 -4.681 1.00 97.19 82 LEU A CA 1
ATOM 606 C C . LEU A 1 82 ? 11.445 0.138 -3.897 1.00 97.19 82 LEU A C 1
ATOM 608 O O . LEU A 1 82 ? 10.937 1.090 -4.479 1.00 97.19 82 LEU A O 1
ATOM 612 N N . LEU A 1 83 ? 11.232 -0.114 -2.600 1.00 97.25 83 LEU A N 1
ATOM 613 C CA . LEU A 1 83 ? 10.350 0.709 -1.767 1.00 97.25 83 LEU A CA 1
ATOM 614 C C . LEU A 1 83 ? 10.792 2.178 -1.757 1.00 97.25 83 LEU A C 1
ATOM 616 O O . LEU A 1 83 ? 9.987 3.061 -2.042 1.00 97.25 83 LEU A O 1
ATOM 620 N N . SER A 1 84 ? 12.077 2.433 -1.502 1.00 97.00 84 SER A N 1
ATOM 621 C CA . SER A 1 84 ? 12.639 3.790 -1.512 1.00 97.00 84 SER A CA 1
ATOM 622 C C . SER A 1 84 ? 12.495 4.470 -2.875 1.00 97.00 84 SER A C 1
ATOM 624 O O . SER A 1 84 ? 12.216 5.666 -2.942 1.00 97.00 84 SER A O 1
ATOM 626 N N . GLY A 1 85 ? 12.652 3.713 -3.966 1.00 96.94 85 GLY A N 1
ATOM 627 C CA . GLY A 1 85 ? 12.372 4.196 -5.316 1.00 96.94 85 GLY A CA 1
ATOM 628 C C . GLY A 1 85 ? 10.901 4.582 -5.488 1.00 96.94 85 GLY A C 1
ATOM 629 O O . GLY A 1 85 ? 10.601 5.702 -5.878 1.00 96.94 85 GLY A O 1
ATOM 630 N N . LEU A 1 86 ? 9.963 3.703 -5.137 1.00 97.06 86 LEU A N 1
ATOM 631 C CA . LEU A 1 86 ? 8.528 3.978 -5.280 1.00 97.06 86 LEU A CA 1
ATOM 632 C C . LEU A 1 86 ? 8.091 5.222 -4.488 1.00 97.06 86 LEU A C 1
ATOM 634 O O . LEU A 1 86 ? 7.388 6.062 -5.044 1.00 97.06 86 LEU A O 1
ATOM 638 N N . ILE A 1 87 ? 8.562 5.381 -3.246 1.00 96.31 87 ILE A N 1
ATOM 639 C CA . ILE A 1 87 ? 8.284 6.571 -2.420 1.00 96.31 87 ILE A CA 1
ATOM 640 C C . ILE A 1 87 ? 8.838 7.828 -3.094 1.00 96.31 87 ILE A C 1
ATOM 642 O O . ILE A 1 87 ? 8.089 8.764 -3.357 1.00 96.31 87 ILE A O 1
ATOM 646 N N . LYS A 1 88 ? 10.120 7.816 -3.486 1.00 95.88 88 LYS A N 1
ATOM 647 C CA . LYS A 1 88 ? 10.730 8.944 -4.203 1.00 95.88 88 LYS A CA 1
ATOM 648 C C . LYS A 1 88 ? 9.965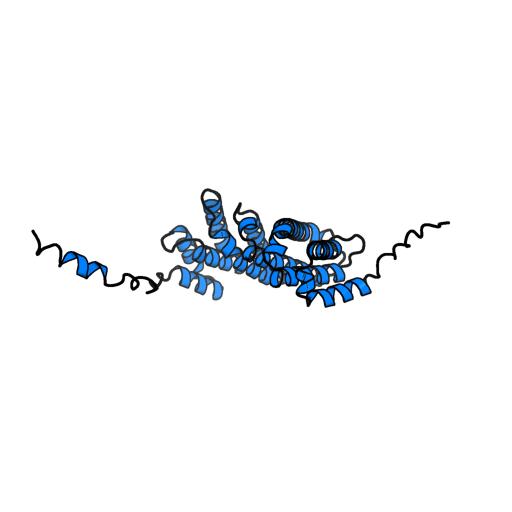 9.284 -5.483 1.00 95.88 88 LYS A C 1
ATOM 650 O O . LYS A 1 88 ? 9.848 10.449 -5.838 1.00 95.88 88 LYS A O 1
ATOM 655 N N . PHE A 1 89 ? 9.484 8.274 -6.204 1.00 94.31 89 PHE A N 1
ATOM 656 C CA . PHE A 1 89 ? 8.754 8.488 -7.445 1.00 94.31 89 PHE A CA 1
ATOM 657 C C . PHE A 1 89 ? 7.395 9.160 -7.217 1.00 94.31 89 PHE A C 1
ATOM 659 O O . PHE A 1 89 ? 7.001 9.964 -8.055 1.00 94.31 89 PHE A O 1
ATOM 666 N N . LEU A 1 90 ? 6.708 8.879 -6.102 1.00 93.81 90 LEU A N 1
ATOM 667 C CA . LEU A 1 90 ? 5.511 9.627 -5.696 1.00 93.81 90 LEU A CA 1
ATOM 668 C C . LEU A 1 90 ? 5.848 11.088 -5.384 1.00 93.81 90 LEU A C 1
ATOM 670 O O . LEU A 1 90 ? 5.174 11.977 -5.899 1.00 93.81 90 LEU A O 1
ATOM 674 N N . ASP A 1 91 ? 6.912 11.329 -4.616 1.00 91.50 91 ASP A N 1
ATOM 675 C CA . ASP A 1 91 ? 7.284 12.676 -4.163 1.00 91.50 91 ASP A CA 1
ATOM 676 C C . ASP A 1 91 ? 7.700 13.608 -5.308 1.00 91.50 91 ASP A C 1
ATOM 678 O O . ASP A 1 91 ? 7.446 14.809 -5.253 1.00 91.50 91 ASP A O 1
ATOM 682 N N . THR A 1 92 ? 8.337 13.073 -6.354 1.00 89.25 92 THR A N 1
ATOM 683 C CA . THR A 1 92 ? 8.829 13.885 -7.479 1.00 89.25 92 THR A CA 1
ATOM 684 C C . THR A 1 92 ? 7.943 13.819 -8.722 1.00 89.25 92 THR A C 1
ATOM 686 O O . THR A 1 92 ? 8.258 14.434 -9.742 1.00 89.25 92 THR A O 1
ATOM 689 N N . MET A 1 93 ? 6.814 13.099 -8.675 1.00 86.44 93 MET A N 1
ATOM 690 C CA . MET A 1 93 ? 5.990 12.873 -9.867 1.00 86.44 93 MET A CA 1
ATOM 691 C C . MET A 1 93 ? 5.391 14.163 -10.431 1.00 86.44 93 MET A C 1
ATOM 693 O O . MET A 1 93 ? 5.280 14.283 -11.647 1.00 86.44 93 MET A O 1
ATOM 697 N N . ASP A 1 94 ? 5.047 15.124 -9.573 1.00 78.25 94 ASP A N 1
ATOM 698 C CA . ASP A 1 94 ? 4.455 16.396 -10.002 1.00 78.25 94 ASP A CA 1
ATOM 699 C C . ASP A 1 94 ? 5.498 17.379 -10.563 1.00 78.25 94 ASP A C 1
ATOM 701 O O . ASP A 1 94 ? 5.161 18.213 -11.401 1.00 78.25 94 ASP A O 1
ATOM 705 N N . SER A 1 95 ? 6.768 17.274 -10.150 1.00 76.25 95 SER A N 1
ATOM 706 C CA . SER A 1 95 ? 7.859 18.131 -10.640 1.00 76.25 95 SER A CA 1
ATOM 707 C C . SER A 1 95 ? 8.562 17.580 -11.882 1.00 76.25 95 SER A C 1
ATOM 709 O O . SER A 1 95 ? 9.016 18.350 -12.725 1.00 76.25 95 SER A O 1
ATOM 711 N N . ASP A 1 96 ? 8.660 16.253 -12.007 1.00 69.56 96 ASP A N 1
ATOM 712 C CA . ASP A 1 96 ? 9.561 15.585 -12.960 1.00 69.56 96 ASP A CA 1
ATOM 713 C C . ASP A 1 96 ? 8.848 15.057 -14.220 1.00 69.56 96 ASP A C 1
ATOM 715 O O . ASP A 1 96 ? 9.418 14.276 -15.000 1.00 69.56 96 ASP A O 1
ATOM 719 N N . MET A 1 97 ? 7.566 15.381 -14.404 1.00 72.19 97 MET A N 1
ATOM 720 C CA . MET A 1 97 ? 6.735 14.805 -15.461 1.00 72.19 97 MET A CA 1
ATOM 721 C C . MET A 1 97 ? 6.150 15.861 -16.393 1.00 72.19 97 MET A C 1
ATOM 723 O O . MET A 1 97 ? 5.223 16.580 -16.050 1.00 72.19 97 MET A O 1
ATOM 727 N N . GLU A 1 98 ? 6.592 15.827 -17.648 1.00 68.19 98 GLU A N 1
ATOM 728 C CA . GLU A 1 98 ? 6.017 16.602 -18.759 1.00 68.19 98 GLU A CA 1
ATOM 729 C C . GLU A 1 98 ? 4.808 15.884 -19.415 1.00 68.19 98 GLU A C 1
ATOM 731 O O . GLU A 1 98 ? 4.504 16.063 -20.594 1.00 68.19 98 GLU A O 1
ATOM 736 N N . GLY A 1 99 ? 4.131 14.992 -18.679 1.00 67.44 99 GLY A N 1
ATOM 737 C CA . GLY A 1 99 ? 3.012 14.184 -19.176 1.00 67.44 99 GLY A CA 1
ATOM 738 C C . GLY A 1 99 ? 1.647 14.831 -18.935 1.00 67.44 99 GLY A C 1
ATOM 739 O O . GLY A 1 99 ? 1.453 15.548 -17.963 1.00 67.44 99 GLY A O 1
ATOM 740 N N . GLY A 1 100 ? 0.662 14.528 -19.787 1.00 80.19 100 GLY A N 1
ATOM 741 C CA . GLY A 1 100 ? -0.722 14.942 -19.532 1.00 80.19 100 GLY A CA 1
ATOM 742 C C . GLY A 1 100 ? -1.287 14.321 -18.246 1.00 80.19 100 GLY A C 1
ATOM 743 O O . GLY A 1 100 ? -0.874 13.229 -17.851 1.00 80.19 100 GLY A O 1
ATOM 744 N N . GLN A 1 101 ? -2.284 14.978 -17.641 1.00 84.44 101 GLN A N 1
ATOM 745 C CA . GLN A 1 101 ? -2.882 14.596 -16.350 1.00 84.44 101 GLN A CA 1
ATOM 746 C C . GLN A 1 101 ? -3.218 13.099 -16.235 1.00 84.44 101 GLN A C 1
ATOM 748 O O . GLN A 1 101 ? -2.952 12.468 -15.217 1.00 84.44 101 GLN A O 1
ATOM 753 N N . GLN A 1 102 ? -3.749 12.502 -17.305 1.00 87.75 102 GLN A N 1
ATOM 754 C CA . GLN A 1 102 ? -4.104 11.079 -17.347 1.00 87.75 102 GLN A CA 1
ATOM 755 C C . GLN A 1 102 ? -2.904 10.145 -17.137 1.00 87.75 102 GLN A C 1
ATOM 757 O O . GLN A 1 102 ? -3.015 9.113 -16.478 1.00 87.75 102 GLN A O 1
ATOM 762 N N . ALA A 1 103 ? -1.735 10.506 -17.667 1.00 87.69 103 ALA A N 1
ATOM 763 C CA . ALA A 1 103 ? -0.534 9.702 -17.501 1.00 87.69 103 ALA A CA 1
ATOM 764 C C . ALA A 1 103 ? 0.006 9.768 -16.066 1.00 87.69 103 ALA A C 1
ATOM 766 O O . ALA A 1 103 ? 0.482 8.752 -15.558 1.00 87.69 103 ALA A O 1
ATOM 767 N N . ILE A 1 104 ? -0.106 10.935 -15.420 1.00 88.88 104 ILE A N 1
ATOM 768 C CA . ILE A 1 104 ? 0.242 11.131 -14.006 1.00 88.88 104 ILE A CA 1
ATOM 769 C C . ILE A 1 104 ? -0.679 10.283 -13.127 1.00 88.88 104 ILE A C 1
ATOM 771 O O . ILE A 1 104 ? -0.188 9.482 -12.336 1.00 88.88 104 ILE A O 1
ATOM 775 N N . VAL A 1 105 ? -1.999 10.371 -13.328 1.00 91.56 105 VAL A N 1
ATOM 776 C CA . VAL A 1 105 ? -2.998 9.566 -12.599 1.00 91.56 105 VAL A CA 1
ATOM 777 C C . VAL A 1 105 ? -2.685 8.072 -12.700 1.00 91.56 105 VAL A C 1
ATOM 779 O O . VAL A 1 105 ? -2.636 7.374 -11.686 1.00 91.56 105 VAL A O 1
ATOM 782 N N . GLN A 1 106 ? -2.400 7.579 -13.909 1.00 91.88 106 GLN A N 1
ATOM 783 C CA . GLN A 1 106 ? -2.075 6.170 -14.121 1.00 91.88 106 GLN A CA 1
ATOM 784 C C . GLN A 1 106 ? -0.778 5.751 -13.409 1.00 91.88 106 GLN A C 1
ATOM 786 O O . GLN A 1 106 ? -0.728 4.686 -12.792 1.00 91.88 106 GLN A O 1
ATOM 791 N N . LEU A 1 107 ? 0.274 6.570 -13.483 1.00 94.06 107 LEU A N 1
ATOM 792 C CA . LEU A 1 107 ? 1.554 6.271 -12.840 1.00 94.06 107 LEU A CA 1
ATOM 793 C C . LEU A 1 107 ? 1.463 6.309 -11.314 1.00 94.06 107 LEU A C 1
ATOM 795 O O . LEU A 1 107 ? 2.007 5.409 -10.669 1.00 94.06 107 LEU A O 1
ATOM 799 N N . ARG A 1 108 ? 0.732 7.269 -10.736 1.00 94.06 108 ARG A N 1
ATOM 800 C CA . ARG A 1 108 ? 0.451 7.307 -9.292 1.00 94.06 108 ARG A CA 1
ATOM 801 C C . ARG A 1 108 ? -0.297 6.048 -8.861 1.00 94.06 108 ARG A C 1
ATOM 803 O O . ARG A 1 108 ? 0.161 5.359 -7.952 1.00 94.06 108 ARG A O 1
ATOM 810 N N . GLY A 1 109 ? -1.359 5.671 -9.578 1.00 94.69 109 GLY A N 1
ATOM 811 C CA . GLY A 1 109 ? -2.111 4.440 -9.313 1.00 94.69 109 GLY A CA 1
ATOM 812 C C . GLY A 1 109 ? -1.238 3.180 -9.339 1.00 94.69 109 GLY A C 1
ATOM 813 O O . GLY A 1 109 ? -1.256 2.390 -8.393 1.00 94.69 109 GLY A O 1
ATOM 814 N N . PHE A 1 110 ? -0.401 3.013 -10.370 1.00 94.94 110 PHE A N 1
ATOM 815 C CA . PHE A 1 110 ? 0.524 1.877 -10.435 1.00 94.94 110 PHE A CA 1
ATOM 816 C C . PHE A 1 110 ? 1.560 1.882 -9.308 1.00 94.94 110 PHE A C 1
ATOM 818 O O . PHE A 1 110 ? 1.903 0.817 -8.798 1.00 94.94 110 PHE A O 1
ATOM 825 N N . THR A 1 111 ? 2.037 3.059 -8.907 1.00 96.88 111 THR A N 1
ATOM 826 C CA . THR A 1 111 ? 3.027 3.188 -7.833 1.00 96.88 111 THR A CA 1
ATOM 827 C C . THR A 1 111 ? 2.429 2.768 -6.490 1.00 96.88 111 THR A C 1
ATOM 829 O O . THR A 1 111 ? 3.022 1.940 -5.801 1.00 96.88 111 THR A O 1
ATOM 832 N N . PHE A 1 112 ? 1.212 3.218 -6.158 1.00 97.25 112 PHE A N 1
ATOM 833 C CA . PHE A 1 112 ? 0.501 2.751 -4.962 1.00 97.25 112 PHE A CA 1
ATOM 834 C C . PHE A 1 112 ? 0.236 1.240 -5.000 1.00 97.25 112 PHE A C 1
ATOM 836 O O . PHE A 1 112 ? 0.516 0.543 -4.024 1.00 97.25 112 PHE A O 1
ATOM 843 N N . SER A 1 113 ? -0.222 0.702 -6.136 1.00 95.19 113 SER A N 1
ATOM 844 C CA . SER A 1 113 ? -0.446 -0.743 -6.288 1.00 95.19 113 SER A CA 1
ATOM 845 C C . SER A 1 113 ? 0.842 -1.550 -6.061 1.00 95.19 113 SER A C 1
ATOM 847 O O . SER A 1 113 ? 0.836 -2.543 -5.329 1.00 95.19 113 SER A O 1
ATOM 849 N N . ALA A 1 114 ? 1.972 -1.090 -6.609 1.00 96.69 114 ALA A N 1
ATOM 850 C CA . ALA A 1 114 ? 3.278 -1.700 -6.380 1.00 96.69 114 ALA A CA 1
ATOM 851 C C . ALA A 1 114 ? 3.670 -1.667 -4.892 1.00 96.69 114 ALA A C 1
ATOM 853 O O . ALA A 1 114 ? 4.128 -2.676 -4.358 1.00 96.69 114 ALA A O 1
ATOM 854 N N . MET A 1 115 ? 3.432 -0.556 -4.190 1.00 97.38 115 MET A N 1
ATOM 855 C CA . MET A 1 115 ? 3.691 -0.466 -2.749 1.00 97.38 115 MET A CA 1
ATOM 856 C C . MET A 1 115 ? 2.850 -1.461 -1.940 1.00 97.38 115 MET A C 1
ATOM 858 O O . MET A 1 115 ? 3.396 -2.156 -1.085 1.00 97.38 115 MET A O 1
ATOM 862 N N . GLY A 1 116 ? 1.554 -1.596 -2.241 1.00 96.88 116 GLY A N 1
ATOM 863 C CA . GLY A 1 116 ? 0.679 -2.565 -1.571 1.00 96.88 116 GLY A CA 1
ATOM 864 C C . GLY A 1 116 ? 1.089 -4.024 -1.810 1.00 96.88 116 GLY A C 1
ATOM 865 O O . GLY A 1 116 ? 1.038 -4.852 -0.900 1.00 96.88 116 GLY A O 1
ATOM 866 N N . GLN A 1 117 ? 1.546 -4.359 -3.019 1.00 95.94 117 GLN A N 1
ATOM 867 C CA . GLN A 1 117 ? 2.086 -5.693 -3.313 1.00 95.94 117 GLN A CA 1
ATOM 868 C C . GLN A 1 117 ? 3.401 -5.950 -2.578 1.00 95.94 117 GLN A C 1
ATOM 870 O O . GLN A 1 117 ? 3.609 -7.039 -2.039 1.00 95.94 117 GLN A O 1
ATOM 875 N N . LEU A 1 118 ? 4.275 -4.945 -2.518 1.00 96.75 118 LEU A N 1
ATOM 876 C CA . LEU A 1 118 ? 5.538 -5.041 -1.802 1.00 96.75 118 LEU A CA 1
ATOM 877 C C . LEU A 1 118 ? 5.319 -5.228 -0.295 1.00 96.75 118 LEU A C 1
ATOM 879 O O . LEU A 1 118 ? 6.025 -6.029 0.310 1.00 96.75 118 LEU A O 1
ATOM 883 N N . ALA A 1 119 ? 4.305 -4.586 0.290 1.00 96.44 119 ALA A N 1
ATOM 884 C CA . ALA A 1 119 ? 3.938 -4.769 1.695 1.00 96.44 119 ALA A CA 1
ATOM 885 C C . ALA A 1 119 ? 3.548 -6.214 2.034 1.00 96.44 119 ALA A C 1
ATOM 887 O O . ALA A 1 119 ? 3.950 -6.732 3.071 1.00 96.44 119 ALA A O 1
ATOM 888 N N . GLN A 1 120 ? 2.831 -6.902 1.143 1.00 94.50 120 GLN A N 1
ATOM 889 C CA . GLN A 1 120 ? 2.505 -8.321 1.336 1.00 94.50 120 GLN A CA 1
ATOM 890 C C . GLN A 1 120 ? 3.720 -9.238 1.186 1.00 94.50 120 GLN A C 1
ATOM 892 O O . GLN A 1 120 ? 3.833 -10.237 1.891 1.00 94.50 120 GLN A O 1
ATOM 897 N N . ARG A 1 121 ? 4.611 -8.928 0.239 1.00 94.81 121 ARG A N 1
ATOM 898 C CA . ARG A 1 121 ? 5.754 -9.783 -0.111 1.00 94.81 121 ARG A CA 1
ATOM 899 C C . ARG A 1 121 ? 6.974 -9.569 0.786 1.00 94.81 121 ARG A C 1
ATOM 901 O O . ARG A 1 121 ? 7.780 -10.478 0.938 1.00 94.81 121 ARG A O 1
ATOM 908 N N . ALA A 1 122 ? 7.121 -8.381 1.364 1.00 94.88 122 ALA A N 1
ATOM 909 C CA . ALA A 1 122 ? 8.240 -7.996 2.218 1.00 94.88 122 ALA A CA 1
ATOM 910 C C . ALA A 1 122 ? 7.751 -7.197 3.447 1.00 94.88 122 ALA A C 1
ATOM 912 O O . ALA A 1 122 ? 8.149 -6.044 3.633 1.00 94.88 122 ALA A O 1
ATOM 913 N N . PRO A 1 123 ? 6.895 -7.789 4.305 1.00 94.94 123 PRO A N 1
ATOM 914 C CA . PRO A 1 123 ? 6.234 -7.076 5.403 1.00 94.94 123 PRO A CA 1
ATOM 915 C C . PRO A 1 123 ? 7.209 -6.475 6.422 1.00 94.94 123 PRO A C 1
ATOM 917 O O . PRO A 1 123 ? 6.933 -5.428 7.004 1.00 94.94 123 PRO A O 1
ATOM 920 N N . THR A 1 124 ? 8.388 -7.078 6.591 1.00 93.25 124 THR A N 1
ATOM 921 C CA . THR A 1 124 ? 9.430 -6.597 7.511 1.00 93.25 124 THR A CA 1
ATOM 922 C C . THR A 1 124 ? 9.964 -5.206 7.164 1.00 93.25 124 THR A C 1
ATOM 924 O O . THR A 1 124 ? 10.487 -4.527 8.043 1.00 93.25 124 THR A O 1
ATOM 927 N N . LEU A 1 125 ? 9.808 -4.752 5.913 1.00 92.44 125 LEU A N 1
ATOM 928 C CA . LEU A 1 125 ? 10.162 -3.389 5.497 1.00 92.44 125 LEU A CA 1
ATOM 929 C C . LEU A 1 125 ? 9.166 -2.331 5.983 1.00 92.44 125 LEU A C 1
ATOM 931 O O . LEU A 1 125 ? 9.487 -1.148 5.992 1.00 92.44 125 LEU A O 1
ATOM 935 N N . PHE A 1 126 ? 7.956 -2.752 6.348 1.00 94.06 126 PHE A N 1
ATOM 936 C CA . PHE A 1 126 ? 6.855 -1.875 6.738 1.00 94.06 126 PHE A CA 1
ATOM 937 C C . PHE A 1 126 ? 6.592 -1.935 8.241 1.00 94.06 126 PHE A C 1
ATOM 939 O O . PHE A 1 126 ? 6.026 -0.998 8.786 1.00 94.06 126 PHE A O 1
ATOM 946 N N . SER A 1 127 ? 6.992 -3.016 8.917 1.00 89.75 127 SER A N 1
ATOM 947 C CA . SER A 1 127 ? 6.691 -3.246 10.333 1.00 89.75 127 SER A CA 1
ATOM 948 C C . SER A 1 127 ? 7.642 -2.540 11.308 1.00 89.75 127 SER A C 1
ATOM 950 O O . SER A 1 127 ? 7.431 -2.627 12.515 1.00 89.75 127 SER A O 1
ATOM 952 N N . SER A 1 128 ? 8.719 -1.904 10.828 1.00 86.44 128 SER A N 1
ATOM 953 C CA . SER A 1 128 ? 9.711 -1.236 11.688 1.00 86.44 128 SER A CA 1
ATOM 954 C C . SER A 1 128 ? 9.220 0.094 12.260 1.00 86.44 128 SER A C 1
ATOM 956 O O . SER A 1 128 ? 9.604 0.467 13.363 1.00 86.44 128 SER A O 1
ATOM 958 N N . ASP A 1 129 ? 8.397 0.817 11.504 1.00 90.06 129 ASP A N 1
ATOM 959 C CA . ASP A 1 129 ? 7.722 2.041 11.925 1.00 90.06 129 ASP A CA 1
ATOM 960 C C . ASP A 1 129 ? 6.416 2.209 11.135 1.00 90.06 129 ASP A C 1
ATOM 962 O O . ASP A 1 129 ? 6.100 1.417 10.251 1.00 90.06 129 ASP A O 1
ATOM 966 N N . ILE A 1 130 ? 5.629 3.238 11.443 1.00 95.94 130 ILE A N 1
ATOM 967 C CA . ILE A 1 130 ? 4.344 3.470 10.768 1.00 95.94 130 ILE A CA 1
ATOM 968 C C . ILE A 1 130 ? 4.391 4.591 9.723 1.00 95.94 130 ILE A C 1
ATOM 970 O O . ILE A 1 130 ? 3.342 5.099 9.325 1.00 95.94 130 ILE A O 1
ATOM 974 N N . LYS A 1 131 ? 5.576 5.016 9.263 1.00 95.94 131 LYS A N 1
ATOM 975 C CA . LYS A 1 131 ? 5.700 6.145 8.320 1.00 95.94 131 LYS A CA 1
ATOM 976 C C . LYS A 1 131 ? 4.990 5.858 7.005 1.00 95.94 131 LYS A C 1
ATOM 978 O O . LYS A 1 131 ? 4.259 6.710 6.508 1.00 95.94 131 LYS A O 1
ATOM 983 N N . VAL A 1 132 ? 5.154 4.646 6.473 1.00 96.69 132 VAL A N 1
ATOM 984 C CA . VAL A 1 132 ? 4.493 4.249 5.223 1.00 96.69 132 VAL A CA 1
ATOM 985 C C . VAL A 1 132 ? 2.977 4.149 5.412 1.00 96.69 132 VAL A C 1
ATOM 987 O O . VAL A 1 132 ? 2.238 4.627 4.558 1.00 96.69 132 VAL A O 1
ATOM 990 N N . ALA A 1 133 ? 2.495 3.635 6.551 1.00 97.81 133 ALA A N 1
ATOM 991 C CA . ALA A 1 133 ? 1.068 3.661 6.876 1.00 97.81 133 ALA A CA 1
ATOM 992 C C . ALA A 1 133 ? 0.524 5.098 6.913 1.00 97.81 133 ALA A C 1
ATOM 994 O O . ALA A 1 133 ? -0.459 5.386 6.238 1.00 97.81 133 ALA A O 1
ATOM 995 N N . LYS A 1 134 ? 1.191 6.020 7.623 1.00 97.69 134 LYS A N 1
ATOM 996 C CA . LYS A 1 134 ? 0.816 7.446 7.673 1.00 97.69 134 LYS A CA 1
ATOM 997 C C . LYS A 1 134 ? 0.746 8.065 6.273 1.00 97.69 134 LYS A C 1
ATOM 999 O O . LYS A 1 134 ? -0.227 8.744 5.958 1.00 97.69 134 LYS A O 1
ATOM 1004 N N . MET A 1 135 ? 1.734 7.785 5.422 1.00 97.44 135 MET A N 1
ATOM 1005 C CA . MET A 1 135 ? 1.766 8.255 4.033 1.00 97.44 135 MET A CA 1
ATOM 1006 C C . MET A 1 135 ? 0.576 7.724 3.220 1.00 97.44 135 MET A C 1
ATOM 1008 O O . MET A 1 135 ? -0.124 8.495 2.566 1.00 97.44 135 MET A O 1
ATOM 1012 N N . LEU A 1 136 ? 0.316 6.414 3.287 1.00 98.00 136 LEU A N 1
ATOM 1013 C CA . LEU A 1 136 ? -0.772 5.771 2.550 1.00 98.00 136 LEU A CA 1
ATOM 1014 C C . LEU A 1 136 ? -2.156 6.240 3.029 1.00 98.00 136 LEU A C 1
ATOM 1016 O O . LEU A 1 136 ? -3.027 6.503 2.205 1.00 98.00 136 LEU A O 1
ATOM 1020 N N . PHE A 1 137 ? -2.361 6.391 4.340 1.00 98.25 137 PHE A N 1
ATOM 1021 C CA . PHE A 1 137 ? -3.611 6.925 4.889 1.00 98.25 137 PHE A CA 1
ATOM 1022 C C . PHE A 1 137 ? -3.815 8.400 4.527 1.00 98.25 137 PHE A C 1
ATOM 1024 O O . PHE A 1 137 ? -4.920 8.777 4.144 1.00 98.25 137 PHE A O 1
ATOM 1031 N N . GLY A 1 138 ? -2.760 9.222 4.563 1.00 97.19 138 GLY A N 1
ATOM 1032 C CA . GLY A 1 138 ? -2.827 10.613 4.105 1.00 97.19 138 GLY A CA 1
ATOM 1033 C C . GLY A 1 138 ? -3.259 10.721 2.638 1.00 97.19 138 GLY A C 1
ATOM 1034 O O . GLY A 1 138 ? -4.129 11.528 2.301 1.00 97.19 138 GLY A O 1
ATOM 1035 N N . ALA A 1 139 ? -2.737 9.833 1.787 1.00 97.31 139 ALA A N 1
ATOM 1036 C CA . ALA A 1 139 ? -3.085 9.764 0.371 1.00 97.31 139 ALA A CA 1
ATOM 1037 C C . ALA A 1 139 ? -4.574 9.449 0.113 1.00 97.31 139 ALA A C 1
ATOM 1039 O O . ALA A 1 139 ? -5.108 9.854 -0.917 1.00 97.31 139 ALA A O 1
ATOM 1040 N N . LEU A 1 140 ? -5.294 8.801 1.041 1.00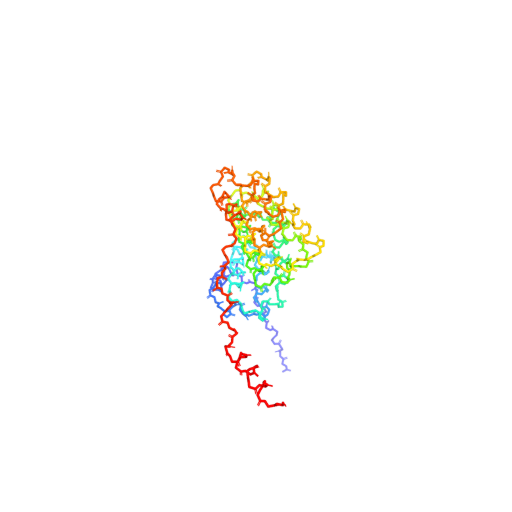 97.25 140 LEU A N 1
ATOM 1041 C CA . LEU A 1 140 ? -6.736 8.537 0.886 1.00 97.25 140 LEU A CA 1
ATOM 1042 C C . LEU A 1 140 ? -7.578 9.820 0.867 1.00 97.25 140 LEU A C 1
ATOM 1044 O O . LEU A 1 140 ? -8.693 9.808 0.334 1.00 97.25 140 LEU A O 1
ATOM 1048 N N . SER A 1 141 ? -7.062 10.909 1.437 1.00 93.69 141 SER A N 1
ATOM 1049 C CA . SER A 1 141 ? -7.732 12.212 1.485 1.00 93.69 141 SER A CA 1
ATOM 1050 C C . SER A 1 141 ? -7.107 13.232 0.533 1.00 93.69 141 SER A C 1
ATOM 1052 O O . SER A 1 141 ? -7.843 14.029 -0.051 1.00 93.69 141 SER A O 1
ATOM 1054 N N . SER A 1 142 ? -5.782 13.214 0.350 1.00 93.56 142 SER A N 1
ATOM 1055 C CA . SER A 1 142 ? -5.074 14.219 -0.454 1.00 93.56 142 SER A CA 1
ATOM 1056 C C . SER A 1 142 ? -5.036 13.918 -1.953 1.00 93.56 142 SER A C 1
ATOM 1058 O O . SER A 1 142 ? -4.988 14.853 -2.749 1.00 93.56 142 SER A O 1
ATOM 1060 N N . GLU A 1 143 ? -5.081 12.646 -2.362 1.00 94.69 143 GLU A N 1
ATOM 1061 C CA . GLU A 1 143 ? -4.997 12.278 -3.779 1.00 94.69 143 GLU A CA 1
ATOM 1062 C C . GLU A 1 143 ? -6.287 12.587 -4.546 1.00 94.69 143 GLU A C 1
ATOM 1064 O O . GLU A 1 143 ? -7.379 12.735 -3.978 1.00 94.69 143 GLU A O 1
ATOM 1069 N N . MET A 1 144 ? -6.167 12.633 -5.873 1.00 92.19 144 MET A N 1
ATOM 1070 C CA . MET A 1 144 ? -7.305 12.816 -6.771 1.00 92.19 144 MET A CA 1
ATOM 1071 C C . MET A 1 144 ? -8.308 11.654 -6.652 1.00 92.19 144 MET A C 1
ATOM 1073 O O . MET A 1 144 ? -7.884 10.508 -6.461 1.00 92.19 144 MET A O 1
ATOM 1077 N N . PRO A 1 145 ? -9.624 11.899 -6.807 1.00 92.38 145 PRO A N 1
ATOM 1078 C CA . PRO A 1 145 ? -10.650 10.856 -6.716 1.00 92.38 145 PRO A CA 1
ATOM 1079 C C . PRO A 1 145 ? -10.368 9.609 -7.567 1.00 92.38 145 PRO A C 1
ATOM 1081 O O . PRO A 1 145 ? -10.614 8.492 -7.117 1.00 92.38 145 PRO A O 1
ATOM 1084 N N . GLU A 1 146 ? -9.796 9.788 -8.757 1.00 93.88 146 GLU A N 1
ATOM 1085 C CA . GLU A 1 146 ? -9.449 8.727 -9.705 1.00 93.88 146 GLU A CA 1
ATOM 1086 C C . GLU A 1 146 ? -8.338 7.801 -9.187 1.00 93.88 146 GLU A C 1
ATOM 1088 O O . GLU A 1 146 ? -8.276 6.633 -9.568 1.00 93.88 146 GLU A O 1
ATOM 1093 N N . ILE A 1 147 ? -7.467 8.302 -8.306 1.00 94.81 147 ILE A N 1
ATOM 1094 C CA . ILE A 1 147 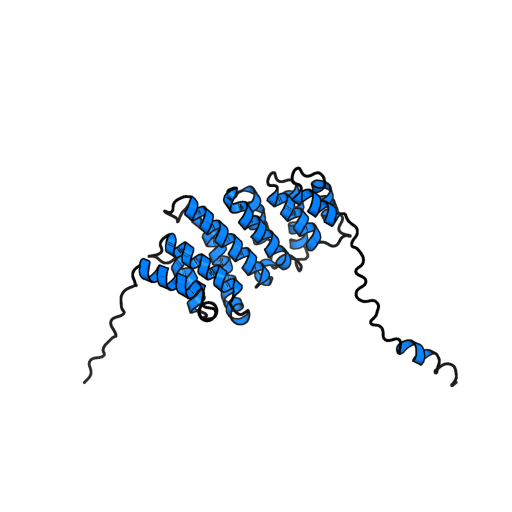? -6.324 7.563 -7.751 1.00 94.81 147 ILE A CA 1
ATOM 1095 C C . ILE A 1 147 ? -6.711 6.875 -6.438 1.00 94.81 147 ILE A C 1
ATOM 1097 O O . ILE A 1 147 ? -6.190 5.801 -6.131 1.00 94.81 147 ILE A O 1
ATOM 1101 N N . ARG A 1 148 ? -7.659 7.437 -5.672 1.00 94.81 148 ARG A N 1
ATOM 1102 C CA . ARG A 1 148 ? -8.033 6.959 -4.325 1.00 94.81 148 ARG A CA 1
ATOM 1103 C C . ARG A 1 148 ? -8.413 5.484 -4.267 1.00 94.81 148 ARG A C 1
ATOM 1105 O O . ARG A 1 148 ? -8.158 4.851 -3.251 1.00 94.81 148 ARG A O 1
ATOM 1112 N N . VAL A 1 149 ? -8.964 4.916 -5.341 1.00 95.00 149 VAL A N 1
ATOM 1113 C CA . VAL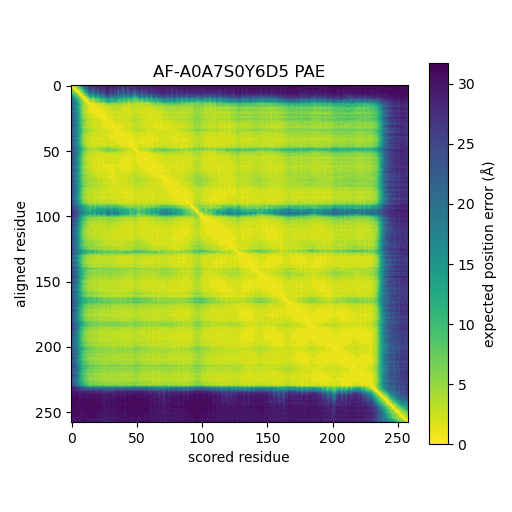 A 1 149 ? -9.246 3.471 -5.416 1.00 95.00 149 VAL A CA 1
ATOM 1114 C C . VAL A 1 149 ? -7.954 2.647 -5.362 1.00 95.00 149 VAL A C 1
ATOM 1116 O O . VAL A 1 149 ? -7.877 1.676 -4.615 1.00 95.00 149 VAL A O 1
ATOM 1119 N N . SER A 1 150 ? -6.912 3.066 -6.088 1.00 96.62 150 SER A N 1
ATOM 1120 C CA . SER A 1 150 ? -5.592 2.417 -6.041 1.00 96.62 150 SER A CA 1
ATOM 1121 C C . SER A 1 150 ? -4.914 2.609 -4.681 1.00 96.62 150 SER A C 1
ATOM 1123 O O . SER A 1 150 ? -4.253 1.697 -4.189 1.00 96.62 150 SER A O 1
ATOM 1125 N N . VAL A 1 151 ? -5.101 3.774 -4.044 1.00 98.19 151 VAL A N 1
ATOM 1126 C CA . VAL A 1 151 ? -4.603 4.022 -2.679 1.00 98.19 151 VAL A CA 1
ATOM 1127 C C . VAL A 1 151 ? -5.310 3.114 -1.672 1.00 98.19 151 VAL A C 1
ATOM 1129 O O . VAL A 1 151 ? -4.645 2.476 -0.862 1.00 98.19 151 VAL A O 1
ATOM 1132 N N . GLN A 1 152 ? -6.641 3.007 -1.737 1.00 98.12 152 GLN A N 1
ATOM 1133 C CA . GLN A 1 152 ? -7.433 2.137 -0.863 1.00 98.12 152 GLN A CA 1
ATOM 1134 C C . GLN A 1 152 ? -6.995 0.678 -0.994 1.00 98.12 152 GLN A C 1
ATOM 1136 O O . GLN A 1 152 ? -6.781 0.017 0.020 1.00 98.12 152 GLN A O 1
ATOM 1141 N N . GLU A 1 153 ? -6.796 0.190 -2.222 1.00 97.44 153 GLU A N 1
ATOM 1142 C CA . GLU A 1 153 ? -6.245 -1.146 -2.459 1.00 97.44 153 GLU A CA 1
ATOM 1143 C C . GLU A 1 153 ? -4.871 -1.295 -1.791 1.00 97.44 153 GLU A C 1
ATOM 1145 O O . GLU A 1 153 ? -4.661 -2.226 -1.015 1.00 97.44 153 GLU A O 1
ATOM 1150 N N . ALA A 1 154 ? -3.953 -0.350 -2.015 1.00 98.06 154 ALA A N 1
ATOM 1151 C CA . ALA A 1 154 ? -2.617 -0.387 -1.430 1.00 98.06 154 ALA A CA 1
ATOM 1152 C C . ALA A 1 154 ? -2.639 -0.406 0.107 1.00 98.06 154 ALA A C 1
ATOM 1154 O O . ALA A 1 154 ? -1.915 -1.191 0.726 1.00 98.06 154 ALA A O 1
ATOM 1155 N N . VAL A 1 155 ? -3.499 0.403 0.730 1.00 98.44 155 VAL A N 1
ATOM 1156 C CA . VAL A 1 155 ? -3.699 0.443 2.186 1.00 98.44 155 VAL A CA 1
ATOM 1157 C C . VAL A 1 155 ? -4.257 -0.890 2.683 1.00 98.44 155 VAL A C 1
ATOM 1159 O O . VAL A 1 155 ? -3.737 -1.463 3.639 1.00 98.44 155 VAL A O 1
ATOM 1162 N N . SER A 1 156 ? -5.284 -1.439 2.034 1.00 98.06 156 SER A N 1
ATOM 1163 C CA . SER A 1 156 ? -5.860 -2.734 2.414 1.00 98.06 156 SER A CA 1
ATOM 1164 C C . SER A 1 156 ? -4.855 -3.882 2.293 1.00 98.06 156 SER A C 1
ATOM 1166 O O . SER A 1 156 ? -4.776 -4.708 3.204 1.00 98.06 156 SER A O 1
ATOM 1168 N N . LEU A 1 157 ? -4.054 -3.914 1.223 1.00 97.50 157 LEU A N 1
ATOM 1169 C CA . LEU A 1 157 ? -3.001 -4.914 1.023 1.00 97.50 157 LEU A CA 1
ATOM 1170 C C . LEU A 1 157 ? -1.869 -4.783 2.050 1.00 97.50 157 LEU A C 1
ATOM 1172 O O . LEU A 1 157 ? -1.320 -5.789 2.496 1.00 97.50 157 LEU A O 1
ATOM 1176 N N . SER A 1 158 ? -1.555 -3.557 2.469 1.00 97.81 158 SER A N 1
ATOM 1177 C CA . SER A 1 158 ? -0.488 -3.297 3.441 1.00 97.81 158 SER A CA 1
ATOM 1178 C C . SER A 1 158 ? -0.843 -3.722 4.864 1.00 97.81 158 SER A C 1
ATOM 1180 O O . SER A 1 158 ? 0.055 -3.896 5.680 1.00 97.81 158 SER A O 1
ATOM 1182 N N . CYS A 1 159 ? -2.127 -3.941 5.167 1.00 97.75 159 CYS A N 1
ATOM 1183 C CA . CYS A 1 159 ? -2.608 -4.280 6.507 1.0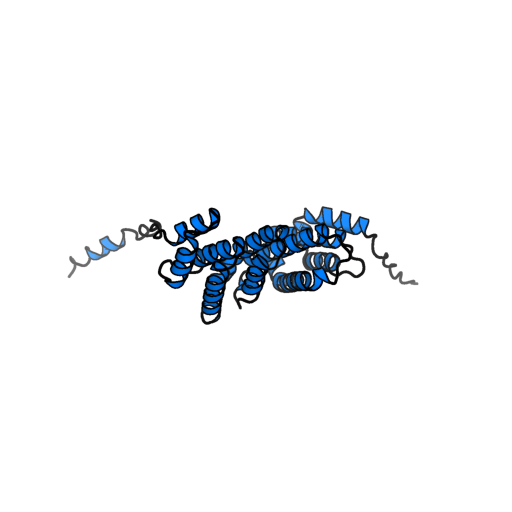0 97.75 159 CYS A CA 1
ATOM 1184 C C . CYS A 1 159 ? -1.832 -5.448 7.141 1.00 97.75 159 CYS A C 1
ATOM 1186 O O . CYS A 1 159 ? -1.387 -5.343 8.280 1.00 97.75 159 CYS A O 1
ATOM 1188 N N . VAL A 1 160 ? -1.588 -6.533 6.396 1.00 95.56 160 VAL A N 1
ATOM 1189 C CA . VAL A 1 160 ? -0.887 -7.723 6.921 1.00 95.56 160 VAL A CA 1
ATOM 1190 C C . VAL A 1 160 ? 0.517 -7.408 7.448 1.00 95.56 160 VAL A C 1
ATOM 1192 O O . VAL A 1 160 ? 0.958 -8.019 8.418 1.00 95.56 160 VAL A O 1
ATOM 1195 N N . ALA A 1 161 ? 1.195 -6.413 6.873 1.00 96.69 161 ALA A N 1
ATOM 1196 C CA . ALA A 1 161 ? 2.545 -6.042 7.274 1.00 96.69 161 ALA A CA 1
ATOM 1197 C C . ALA A 1 161 ? 2.609 -5.385 8.663 1.00 96.69 161 ALA A C 1
ATOM 1199 O O . ALA A 1 161 ? 3.663 -5.369 9.289 1.00 96.69 161 ALA A O 1
ATOM 1200 N N . TYR A 1 162 ? 1.478 -4.892 9.174 1.00 97.25 162 TYR A N 1
ATOM 1201 C CA . TYR A 1 162 ? 1.389 -4.208 10.465 1.00 97.25 162 TYR A CA 1
ATOM 1202 C C . TYR A 1 162 ? 0.928 -5.116 11.616 1.00 97.25 162 TYR A C 1
ATOM 1204 O O . TYR A 1 162 ? 0.780 -4.649 12.743 1.00 97.25 162 TYR A O 1
ATOM 1212 N N . GLN A 1 163 ? 0.734 -6.420 11.379 1.00 94.25 163 GLN A N 1
ATOM 1213 C CA . GLN A 1 163 ? 0.259 -7.363 12.405 1.00 94.25 163 GLN A CA 1
ATOM 1214 C C . GLN A 1 163 ? 1.223 -7.530 13.586 1.00 94.25 163 GLN A C 1
ATOM 1216 O O . GLN A 1 163 ? 0.782 -7.755 14.711 1.00 94.25 163 GLN A O 1
ATOM 1221 N N . SER A 1 164 ? 2.531 -7.429 13.342 1.00 89.88 164 SER A N 1
ATOM 1222 C CA . SER A 1 164 ? 3.566 -7.622 14.363 1.00 89.88 164 SER A CA 1
ATOM 1223 C C . SER A 1 164 ? 4.002 -6.330 15.058 1.00 89.88 164 SER A C 1
ATOM 1225 O O . SER A 1 164 ? 4.938 -6.364 15.856 1.00 89.88 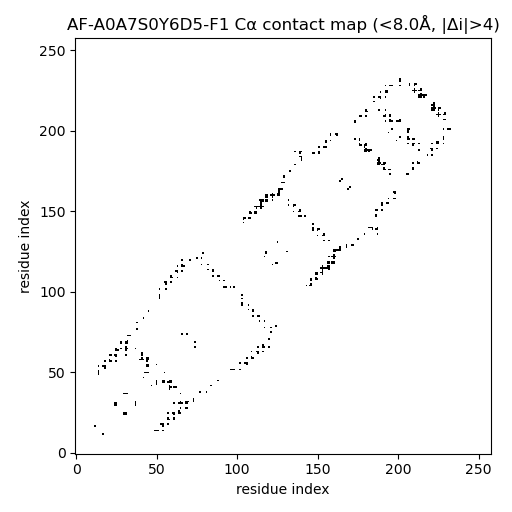164 SER A O 1
ATOM 1227 N N . VAL A 1 165 ? 3.374 -5.189 14.756 1.00 92.25 165 VAL A N 1
ATOM 1228 C CA . VAL A 1 165 ? 3.736 -3.904 15.368 1.00 92.25 165 VAL A CA 1
ATOM 1229 C C . VAL A 1 165 ? 3.334 -3.885 16.846 1.00 92.25 165 VAL A C 1
ATOM 1231 O O . VAL A 1 165 ? 2.234 -4.294 17.221 1.00 92.25 165 VAL A O 1
ATOM 1234 N N . ALA A 1 166 ? 4.241 -3.402 17.695 1.00 91.56 166 ALA A N 1
ATOM 1235 C CA . ALA A 1 166 ? 4.101 -3.372 19.148 1.00 91.56 166 ALA A CA 1
ATOM 1236 C C . ALA A 1 166 ? 4.651 -2.060 19.738 1.00 91.56 166 ALA A C 1
ATOM 1238 O O . ALA A 1 166 ? 5.276 -1.269 19.032 1.00 91.56 166 ALA A O 1
ATOM 1239 N N . GLY A 1 167 ? 4.414 -1.841 21.036 1.00 92.31 167 GLY A N 1
ATOM 1240 C CA . GLY A 1 167 ? 4.888 -0.654 21.758 1.00 92.31 167 GLY A CA 1
ATOM 1241 C C . GLY A 1 167 ? 4.328 0.652 21.190 1.00 92.31 167 GLY A C 1
ATOM 1242 O O . GLY A 1 167 ? 3.187 0.693 20.727 1.00 92.31 167 GLY A O 1
ATOM 1243 N N . ASP A 1 168 ? 5.151 1.698 21.188 1.00 93.81 168 ASP A N 1
ATOM 1244 C CA . ASP A 1 168 ? 4.765 3.052 20.769 1.00 93.81 168 ASP A CA 1
ATOM 1245 C C . ASP A 1 168 ? 4.229 3.096 19.335 1.00 93.81 168 ASP A C 1
ATOM 1247 O O . ASP A 1 168 ? 3.218 3.738 19.066 1.00 93.81 168 ASP A O 1
ATOM 1251 N N . ALA A 1 169 ? 4.823 2.328 18.417 1.00 94.44 169 ALA A N 1
ATOM 1252 C CA . ALA A 1 169 ? 4.357 2.254 17.035 1.00 94.44 169 ALA A CA 1
ATOM 1253 C C . ALA A 1 169 ? 2.922 1.701 16.922 1.00 94.44 169 ALA A C 1
ATOM 1255 O O . ALA A 1 169 ? 2.172 2.106 16.034 1.00 94.44 169 ALA A O 1
ATOM 1256 N N . LYS A 1 170 ? 2.510 0.804 17.831 1.00 95.56 170 LYS A N 1
ATOM 1257 C CA . LYS A 1 170 ? 1.137 0.277 17.876 1.00 95.56 170 LYS A CA 1
ATOM 1258 C C . LYS A 1 170 ? 0.152 1.322 18.400 1.00 95.56 170 LYS A C 1
ATOM 1260 O O . LYS A 1 170 ? -0.967 1.405 17.896 1.00 95.56 170 LYS A O 1
ATOM 1265 N N . GLU A 1 171 ? 0.570 2.121 19.377 1.00 96.75 171 GLU A N 1
ATOM 1266 C CA . GLU A 1 171 ? -0.219 3.241 19.900 1.00 96.75 171 GLU A CA 1
ATOM 1267 C C . GLU A 1 171 ? -0.373 4.353 18.860 1.00 96.75 171 GLU A C 1
ATOM 1269 O O . GLU A 1 171 ? -1.484 4.818 18.606 1.00 96.75 171 GLU A O 1
ATOM 1274 N N . GLU A 1 172 ? 0.709 4.720 18.172 1.00 97.50 172 GLU A N 1
ATOM 1275 C CA . GLU A 1 172 ? 0.633 5.669 17.065 1.00 97.50 172 GLU A CA 1
ATOM 1276 C C . GLU A 1 172 ? -0.261 5.153 15.931 1.00 97.50 172 GLU A C 1
ATOM 1278 O O . GLU A 1 172 ? -0.989 5.936 15.319 1.00 97.50 172 GLU A O 1
ATOM 1283 N N . LEU A 1 173 ? -0.230 3.843 15.657 1.00 98.12 173 LEU A N 1
ATOM 1284 C CA . LEU A 1 173 ? -1.110 3.238 14.668 1.00 98.12 173 LEU A CA 1
ATOM 1285 C C . LEU A 1 173 ? -2.574 3.360 15.091 1.00 98.12 173 LEU A C 1
ATOM 1287 O O . LEU A 1 173 ? -3.398 3.753 14.275 1.00 98.12 173 LEU A O 1
ATOM 1291 N N . MET A 1 174 ? -2.905 3.072 16.353 1.00 98.38 174 MET A N 1
ATOM 1292 C CA . MET A 1 174 ? -4.267 3.251 16.868 1.00 98.38 174 MET A CA 1
ATOM 1293 C C . MET A 1 174 ? -4.748 4.696 16.688 1.00 98.38 174 MET A C 1
ATOM 1295 O O . MET A 1 174 ? -5.848 4.910 16.182 1.00 98.38 174 MET A O 1
ATOM 1299 N N . ASN A 1 175 ? -3.913 5.679 17.036 1.00 98.31 175 ASN A N 1
ATOM 1300 C CA . ASN A 1 175 ? -4.246 7.095 16.872 1.00 98.31 175 ASN A CA 1
ATOM 1301 C C . ASN A 1 175 ? -4.479 7.452 15.398 1.00 98.31 175 ASN A C 1
ATOM 1303 O O . ASN A 1 175 ? -5.489 8.072 15.077 1.00 98.31 175 ASN A O 1
ATOM 1307 N N . LEU A 1 176 ? -3.627 6.964 14.488 1.00 98.56 176 LEU A N 1
ATOM 1308 C CA . LEU A 1 176 ? -3.825 7.135 13.047 1.00 98.56 176 LEU A CA 1
ATOM 1309 C C . LEU A 1 176 ? -5.191 6.602 12.589 1.00 98.56 176 LEU A C 1
ATOM 1311 O O . LEU A 1 176 ? -5.854 7.251 11.780 1.00 98.56 176 LEU A O 1
ATOM 1315 N N . LEU A 1 177 ? -5.627 5.435 13.079 1.00 98.75 177 LEU A N 1
ATOM 1316 C CA . LEU A 1 177 ? -6.927 4.868 12.701 1.00 98.75 177 LEU A CA 1
ATOM 1317 C C . LEU A 1 177 ? -8.102 5.677 13.278 1.00 98.75 177 LEU A C 1
ATOM 1319 O O . LEU A 1 177 ? -9.092 5.879 12.574 1.00 98.75 177 LEU A O 1
ATOM 1323 N N . ILE A 1 178 ? -7.997 6.164 14.519 1.00 98.62 178 ILE A N 1
ATOM 1324 C CA . ILE A 1 178 ? -9.008 7.043 15.133 1.00 98.62 178 ILE A CA 1
ATOM 1325 C C . ILE A 1 178 ? -9.142 8.344 14.333 1.00 98.62 178 ILE A C 1
ATOM 1327 O O . ILE A 1 178 ? -10.254 8.750 14.002 1.00 98.62 178 ILE A O 1
ATOM 1331 N N . ASP A 1 179 ? -8.030 8.959 13.939 1.00 98.31 179 ASP A N 1
ATOM 1332 C CA . ASP A 1 179 ? -8.065 10.171 13.119 1.00 98.31 179 ASP A CA 1
ATOM 1333 C C . ASP A 1 179 ? -8.668 9.878 11.737 1.00 98.31 179 ASP A C 1
ATOM 1335 O O . ASP A 1 179 ? -9.524 10.615 11.240 1.00 98.31 179 ASP A O 1
ATOM 1339 N N . SER A 1 180 ? -8.284 8.752 11.132 1.00 98.38 180 SER A N 1
ATOM 1340 C CA . SER A 1 180 ? -8.709 8.362 9.784 1.00 98.38 180 SER A CA 1
ATOM 1341 C C . SER A 1 180 ? -10.203 8.052 9.680 1.00 98.38 180 SER A C 1
ATOM 1343 O O . SER A 1 180 ? -10.808 8.344 8.648 1.00 98.38 180 SER A O 1
ATOM 1345 N N . VAL A 1 181 ? -10.832 7.507 10.731 1.00 98.44 181 VAL A N 1
ATOM 1346 C CA . VAL A 1 181 ? -12.277 7.205 10.717 1.00 98.44 181 VAL A CA 1
ATOM 1347 C C . VAL A 1 181 ? -13.158 8.455 10.767 1.00 98.44 181 VAL A C 1
ATOM 1349 O O . VAL A 1 181 ? -14.347 8.376 10.481 1.00 98.44 181 VAL A O 1
ATOM 1352 N N . THR A 1 182 ? -12.587 9.622 11.063 1.00 96.44 182 THR A N 1
ATOM 1353 C CA . THR A 1 182 ? -13.318 10.900 11.091 1.00 96.44 182 THR A CA 1
ATOM 1354 C C . THR A 1 182 ? -13.104 11.754 9.839 1.00 96.44 182 THR A C 1
ATOM 1356 O O . THR A 1 182 ? -13.703 12.818 9.706 1.00 96.44 182 THR A O 1
ATOM 1359 N N . GLN A 1 183 ? -12.285 11.287 8.891 1.00 96.44 183 GLN A N 1
ATOM 1360 C CA . GLN A 1 183 ? -11.986 12.005 7.652 1.00 96.44 183 GLN A CA 1
ATOM 1361 C C . GLN A 1 183 ? -13.184 12.050 6.694 1.00 96.44 183 GLN A C 1
ATOM 1363 O O . GLN A 1 183 ? -13.989 11.119 6.626 1.00 96.44 183 GLN A O 1
ATOM 1368 N N . ASP A 1 184 ? -13.251 13.087 5.855 1.00 95.00 184 ASP A N 1
ATOM 1369 C CA . ASP A 1 184 ? -14.302 13.231 4.833 1.00 95.00 184 ASP A CA 1
ATOM 1370 C C . ASP A 1 184 ? -14.264 12.119 3.772 1.00 95.00 184 ASP A C 1
ATOM 1372 O O . ASP A 1 184 ? -15.302 11.694 3.248 1.00 95.00 184 ASP A O 1
ATOM 1376 N N . SER A 1 185 ? -13.065 11.609 3.476 1.00 95.56 185 SER A N 1
ATOM 1377 C CA . SER A 1 185 ? -12.849 10.514 2.533 1.00 95.56 185 SER A CA 1
ATOM 1378 C C . SER A 1 185 ? -13.429 9.207 3.071 1.00 95.56 185 SER A C 1
ATOM 1380 O O . SER A 1 185 ? -12.975 8.679 4.085 1.00 95.56 185 SER A O 1
ATOM 1382 N N . HIS A 1 186 ? -14.418 8.639 2.374 1.00 97.06 186 HIS A N 1
ATOM 1383 C CA . HIS A 1 186 ? -14.989 7.357 2.794 1.00 97.06 186 HIS A CA 1
ATOM 1384 C C . HIS A 1 186 ? -13.985 6.209 2.694 1.00 97.06 186 HIS A C 1
ATOM 1386 O O . HIS A 1 186 ? -14.078 5.261 3.466 1.00 97.06 186 HIS A O 1
ATOM 1392 N N . GLN A 1 187 ? -13.009 6.304 1.790 1.00 97.75 187 GLN A N 1
ATOM 1393 C CA . GLN A 1 187 ? -11.928 5.336 1.670 1.00 97.75 187 GLN A CA 1
ATOM 1394 C C . GLN A 1 187 ? -11.029 5.359 2.912 1.00 97.75 187 GLN A C 1
ATOM 1396 O O . GLN A 1 187 ? -10.670 4.298 3.416 1.00 97.75 187 GLN A O 1
ATOM 1401 N N . ALA A 1 188 ? -10.730 6.549 3.455 1.00 98.00 188 ALA A N 1
ATOM 1402 C CA . ALA A 1 188 ? -10.006 6.690 4.723 1.00 98.00 188 ALA A CA 1
ATOM 1403 C C . ALA A 1 188 ? -10.770 6.035 5.876 1.00 98.00 188 ALA A C 1
ATOM 1405 O O . ALA A 1 188 ? -10.205 5.208 6.598 1.00 98.00 188 ALA A O 1
ATOM 1406 N N . ARG A 1 189 ? -12.074 6.319 5.984 1.00 98.50 189 ARG A N 1
ATOM 1407 C CA . ARG A 1 189 ? -12.922 5.719 7.020 1.00 98.50 189 ARG A CA 1
ATOM 1408 C C . ARG A 1 189 ? -13.024 4.205 6.876 1.00 98.50 189 ARG A C 1
ATOM 1410 O O . ARG A 1 189 ? -12.800 3.489 7.847 1.00 98.50 189 ARG A O 1
ATOM 1417 N N . PHE A 1 190 ? -13.261 3.705 5.664 1.00 98.69 190 PHE A N 1
ATOM 1418 C CA . PHE A 1 190 ? -13.271 2.272 5.368 1.00 98.69 190 PHE A CA 1
ATOM 1419 C C . PHE A 1 190 ? -11.960 1.599 5.788 1.00 98.69 190 PHE A C 1
ATOM 1421 O O . PHE A 1 190 ? -11.982 0.619 6.530 1.00 98.69 190 PHE A O 1
ATOM 1428 N N . CYS A 1 191 ? -10.813 2.125 5.346 1.00 98.75 191 CYS A N 1
ATOM 1429 C CA . CYS A 1 191 ? -9.507 1.555 5.665 1.00 98.75 191 CYS A CA 1
ATOM 1430 C C . CYS A 1 191 ? -9.222 1.573 7.168 1.00 98.75 191 CYS A C 1
ATOM 1432 O O . CYS A 1 191 ? -8.651 0.609 7.679 1.00 98.75 191 CYS A O 1
ATOM 1434 N N . ALA A 1 192 ? -9.652 2.617 7.881 1.00 98.75 192 ALA A N 1
ATOM 1435 C CA . ALA A 1 192 ? -9.477 2.713 9.323 1.00 98.75 192 ALA A CA 1
ATOM 1436 C C . ALA A 1 192 ? -10.207 1.581 10.057 1.00 98.75 192 ALA A C 1
ATOM 1438 O O . ALA A 1 192 ? -9.609 0.867 10.863 1.00 98.75 192 ALA A O 1
ATOM 1439 N N . VAL A 1 193 ? -11.478 1.364 9.710 1.00 98.75 193 VAL A N 1
ATOM 1440 C CA . VAL A 1 193 ? -12.301 0.276 10.255 1.00 98.75 193 VAL A CA 1
ATOM 1441 C C . VAL A 1 193 ? -11.730 -1.090 9.851 1.00 98.75 193 VAL A C 1
ATOM 1443 O O . VAL A 1 193 ? -11.556 -1.971 10.695 1.00 98.75 193 VAL A O 1
ATOM 1446 N N . TYR A 1 194 ? -11.353 -1.255 8.580 1.00 98.69 194 TYR A N 1
ATOM 1447 C CA . TYR A 1 194 ? -10.768 -2.488 8.047 1.00 98.69 194 TYR A CA 1
ATOM 1448 C C . TYR A 1 194 ? -9.501 -2.904 8.807 1.00 98.69 194 TYR A C 1
ATOM 1450 O O . TYR A 1 194 ? -9.349 -4.081 9.155 1.00 98.69 194 TYR A O 1
ATOM 1458 N N . TRP A 1 195 ? -8.599 -1.950 9.071 1.00 98.62 195 TRP A N 1
ATOM 1459 C CA . TRP A 1 195 ? -7.375 -2.169 9.843 1.00 98.62 195 TRP A CA 1
ATOM 1460 C C . TRP A 1 195 ? -7.687 -2.411 11.321 1.00 98.62 195 TRP A C 1
ATOM 1462 O O . TRP A 1 195 ? -7.146 -3.354 11.896 1.00 98.62 195 TRP A O 1
ATOM 1472 N N . ALA A 1 196 ? -8.603 -1.645 11.925 1.00 98.50 196 ALA A N 1
ATOM 1473 C CA . ALA A 1 196 ? -9.008 -1.831 13.320 1.00 98.50 196 ALA A CA 1
ATOM 1474 C C . ALA A 1 196 ? -9.510 -3.262 13.584 1.00 98.50 196 ALA A C 1
ATOM 1476 O O . ALA A 1 196 ? -9.162 -3.873 14.594 1.00 98.50 196 ALA A O 1
ATOM 1477 N N . ASN A 1 197 ? -10.263 -3.826 12.638 1.00 97.56 197 ASN A N 1
ATOM 1478 C CA . ASN A 1 197 ? -10.817 -5.176 12.735 1.00 97.56 197 ASN A CA 1
ATOM 1479 C C . ASN A 1 197 ? -9.786 -6.293 12.568 1.00 97.56 197 ASN A C 1
ATOM 1481 O O . ASN A 1 197 ? -10.007 -7.396 13.066 1.00 97.56 197 ASN A O 1
ATOM 1485 N N . ARG A 1 198 ? -8.680 -6.033 11.863 1.00 97.25 198 ARG A N 1
ATOM 1486 C CA . ARG A 1 198 ? -7.670 -7.048 11.515 1.00 97.25 198 ARG A CA 1
ATOM 1487 C C . ARG A 1 198 ? -6.414 -6.981 12.371 1.00 97.25 198 ARG A C 1
ATOM 1489 O O . ARG A 1 198 ? -5.765 -8.004 12.553 1.00 97.25 198 ARG A O 1
ATOM 1496 N N . LEU A 1 199 ? -6.067 -5.802 12.877 1.00 96.94 199 LEU A N 1
ATOM 1497 C CA . LEU A 1 199 ? -4.838 -5.578 13.642 1.00 96.94 199 LEU A CA 1
ATOM 1498 C C . LEU A 1 199 ? -5.053 -5.619 15.152 1.00 96.94 199 LEU A C 1
ATOM 1500 O O . LEU A 1 199 ? -4.104 -5.846 15.903 1.00 96.94 199 LEU A O 1
ATOM 1504 N N . PHE A 1 200 ? -6.290 -5.422 15.610 1.00 96.44 200 PHE A N 1
ATOM 1505 C CA . PHE A 1 200 ? -6.608 -5.378 17.030 1.00 96.44 200 PHE A CA 1
ATOM 1506 C C . PHE A 1 200 ? -7.632 -6.453 17.401 1.00 96.44 200 PHE A C 1
ATOM 1508 O O . PHE A 1 200 ? -8.613 -6.658 16.678 1.00 96.44 200 PHE A O 1
ATOM 1515 N N . PRO A 1 201 ? -7.432 -7.144 18.539 1.00 95.00 201 PRO A N 1
ATOM 1516 C CA . PRO A 1 201 ? -8.372 -8.157 18.996 1.00 95.00 201 PRO A CA 1
ATOM 1517 C C . PRO A 1 201 ? -9.740 -7.535 19.291 1.00 95.00 201 PRO A C 1
ATOM 1519 O O . PRO A 1 201 ? -9.853 -6.342 19.572 1.00 95.00 201 PRO A O 1
ATOM 1522 N N . PHE A 1 202 ? -10.792 -8.358 19.292 1.00 95.19 202 PHE A N 1
ATOM 1523 C CA . PHE A 1 202 ? -12.148 -7.889 19.605 1.00 95.19 202 PHE A CA 1
ATOM 1524 C C . PHE A 1 202 ? -12.254 -7.230 20.989 1.00 95.19 202 PHE A C 1
ATOM 1526 O O . PHE A 1 202 ? -13.065 -6.331 21.188 1.00 95.19 202 PHE A O 1
ATOM 1533 N N . SER A 1 203 ? -11.408 -7.650 21.931 1.00 95.19 203 SER A N 1
ATOM 1534 C CA . SER A 1 203 ? -11.332 -7.089 23.278 1.00 95.19 203 SER A CA 1
ATOM 1535 C C . SER A 1 203 ? -10.735 -5.682 23.345 1.00 95.19 203 SER A C 1
ATOM 1537 O O . SER A 1 203 ? -10.825 -5.079 24.405 1.00 95.19 203 SER A O 1
ATOM 1539 N N . GLU A 1 204 ? -10.116 -5.165 22.275 1.00 97.12 204 GLU A N 1
ATOM 1540 C CA . GLU A 1 204 ? -9.546 -3.812 22.246 1.00 97.12 204 GLU A CA 1
ATOM 1541 C C . GLU A 1 204 ? -10.667 -2.762 22.137 1.00 97.12 204 GLU A C 1
ATOM 1543 O O . GLU A 1 204 ? -11.267 -2.614 21.059 1.00 97.12 204 GLU A O 1
ATOM 1548 N N . PRO A 1 205 ? -10.957 -1.996 23.207 1.00 97.69 205 PRO A N 1
ATOM 1549 C CA . PRO A 1 205 ? -12.099 -1.089 23.222 1.00 97.69 205 PRO A CA 1
ATOM 1550 C C . PRO A 1 205 ? -11.956 0.052 22.216 1.00 97.69 205 PRO A C 1
ATOM 1552 O O . PRO A 1 205 ? -12.947 0.433 21.597 1.00 97.69 205 PRO A O 1
ATOM 1555 N N . ARG A 1 206 ? -10.738 0.563 21.979 1.00 98.25 206 ARG A N 1
ATOM 1556 C CA . ARG A 1 206 ? -10.512 1.652 21.012 1.00 98.25 206 ARG A CA 1
ATOM 1557 C C . ARG A 1 206 ? -10.775 1.204 19.576 1.00 98.25 206 ARG A C 1
ATOM 1559 O O . ARG A 1 206 ? -11.393 1.930 18.805 1.00 98.25 206 ARG A O 1
ATOM 1566 N N . ALA A 1 207 ? -10.430 -0.039 19.244 1.00 98.12 207 ALA A N 1
ATOM 1567 C CA . ALA A 1 207 ? -10.782 -0.626 17.956 1.00 98.12 207 ALA A CA 1
ATOM 1568 C C . ALA A 1 207 ? -12.304 -0.777 17.802 1.00 98.12 207 ALA A C 1
ATOM 1570 O O . ALA A 1 207 ? -12.844 -0.517 16.729 1.00 98.12 207 ALA A O 1
ATOM 1571 N N . ARG A 1 208 ? -13.029 -1.158 18.866 1.00 98.12 208 ARG A N 1
ATOM 1572 C CA . ARG A 1 208 ? -14.504 -1.199 18.817 1.00 98.12 208 ARG A CA 1
ATOM 1573 C C . ARG A 1 208 ? -15.104 0.204 18.718 1.00 98.12 208 ARG A C 1
ATOM 1575 O O . ARG A 1 208 ? -16.078 0.387 17.997 1.00 98.12 208 ARG A O 1
ATOM 1582 N N . HIS A 1 209 ? -14.498 1.196 19.365 1.00 98.50 209 HIS A N 1
ATOM 1583 C CA . HIS A 1 209 ? -14.902 2.594 19.252 1.00 98.50 209 HIS A CA 1
ATOM 1584 C C . HIS A 1 209 ? -14.820 3.105 17.806 1.00 98.50 209 HIS A C 1
ATOM 1586 O O . HIS A 1 209 ? -15.790 3.685 17.330 1.00 98.50 209 HIS A O 1
ATOM 1592 N N . ILE A 1 210 ? -13.744 2.794 17.071 1.00 98.75 210 ILE A N 1
ATOM 1593 C CA . ILE A 1 210 ? -13.630 3.098 15.630 1.00 98.75 210 ILE A CA 1
ATOM 1594 C C . ILE A 1 210 ? -14.824 2.529 14.846 1.00 98.75 210 ILE A C 1
ATOM 1596 O O . ILE A 1 210 ? -15.414 3.220 14.021 1.00 98.75 210 ILE A O 1
ATOM 1600 N N . ASN A 1 211 ? -15.223 1.285 15.129 1.00 98.69 211 ASN A N 1
ATOM 1601 C CA . ASN A 1 211 ? -16.390 0.680 14.485 1.00 98.69 211 ASN A CA 1
ATOM 1602 C C . ASN A 1 211 ? -17.704 1.386 14.872 1.00 98.69 211 ASN A C 1
ATOM 1604 O O . ASN A 1 211 ? -18.557 1.598 14.017 1.00 98.69 211 ASN A O 1
ATOM 1608 N N . LEU A 1 212 ? -17.873 1.785 16.137 1.00 98.56 212 LEU A N 1
ATOM 1609 C CA . LEU A 1 212 ? -19.058 2.526 16.590 1.00 98.56 212 LEU A CA 1
ATOM 1610 C C . LEU A 1 212 ? -19.191 3.891 15.904 1.00 98.56 212 LEU A C 1
ATOM 1612 O O . LEU A 1 212 ? -20.304 4.291 15.581 1.00 98.56 212 LEU A O 1
ATOM 1616 N N . LEU A 1 213 ? -18.079 4.580 15.635 1.00 98.31 213 LEU A N 1
ATOM 1617 C CA . LEU A 1 213 ? -18.086 5.843 14.886 1.00 98.31 213 LEU A CA 1
ATOM 1618 C C . LEU A 1 213 ? -18.533 5.663 13.424 1.00 98.31 213 LEU A C 1
ATOM 1620 O O . LEU A 1 213 ? -19.043 6.600 12.818 1.00 98.31 213 LEU A O 1
ATOM 1624 N N . ALA A 1 214 ? -18.359 4.463 12.867 1.00 98.44 214 ALA A N 1
ATOM 1625 C CA . ALA A 1 214 ? -18.580 4.158 11.456 1.00 98.44 214 ALA A CA 1
ATOM 1626 C C . ALA A 1 214 ? -19.860 3.345 11.169 1.00 98.44 214 ALA A C 1
ATOM 1628 O O . ALA A 1 214 ? -20.196 3.112 10.007 1.00 98.44 214 ALA A O 1
ATOM 1629 N N . ILE A 1 215 ? -20.594 2.897 12.195 1.00 98.25 215 ILE A N 1
ATOM 1630 C CA . ILE A 1 215 ? -21.750 1.998 12.018 1.00 98.25 215 ILE A CA 1
ATOM 1631 C C . ILE A 1 215 ? -22.922 2.650 11.269 1.00 98.25 215 ILE A C 1
ATOM 1633 O O . ILE A 1 215 ? -23.683 1.956 10.598 1.00 98.25 215 ILE A O 1
ATOM 1637 N N . ASP A 1 216 ? -23.024 3.979 11.337 1.00 97.56 216 ASP A N 1
ATOM 1638 C CA . ASP A 1 216 ? -24.030 4.795 10.644 1.00 97.56 216 ASP A CA 1
ATOM 1639 C C . ASP A 1 216 ? -23.413 5.671 9.534 1.00 97.56 216 ASP A C 1
ATOM 1641 O O . ASP A 1 216 ? -23.884 6.758 9.206 1.00 97.56 216 ASP A O 1
ATOM 1645 N N . ASP A 1 217 ? -22.305 5.220 8.939 1.00 98.69 217 ASP A N 1
ATOM 1646 C CA . ASP A 1 217 ? -21.656 5.931 7.837 1.00 98.69 217 ASP A CA 1
ATOM 1647 C C . ASP A 1 217 ? -22.587 6.140 6.631 1.00 98.69 217 ASP A C 1
ATOM 1649 O O . ASP A 1 217 ? -23.394 5.282 6.283 1.00 98.69 217 ASP A O 1
ATOM 1653 N N . LYS A 1 218 ? -22.411 7.232 5.881 1.00 97.56 218 LYS A N 1
ATOM 1654 C CA . LYS A 1 218 ? -23.147 7.483 4.627 1.00 97.56 218 LYS A CA 1
ATOM 1655 C C . LYS A 1 218 ? -22.900 6.402 3.564 1.00 97.56 218 LYS A C 1
ATOM 1657 O O . LYS A 1 218 ? -23.770 6.152 2.727 1.00 97.56 218 LYS A O 1
ATOM 1662 N N . LYS A 1 219 ? -21.730 5.756 3.564 1.00 98.12 219 LYS A N 1
ATOM 1663 C CA . LYS A 1 219 ? -21.356 4.702 2.613 1.00 98.12 219 LYS A CA 1
ATOM 1664 C C . LYS A 1 219 ? -21.617 3.312 3.187 1.00 98.12 219 LYS A C 1
ATOM 1666 O O . LYS A 1 219 ? -21.127 2.961 4.254 1.00 98.12 219 LYS A O 1
ATOM 1671 N N . VAL A 1 220 ? -22.346 2.502 2.418 1.00 98.31 220 VAL A N 1
ATOM 1672 C CA . VAL A 1 220 ? -22.750 1.137 2.801 1.00 98.31 220 VAL A CA 1
ATOM 1673 C C . VAL A 1 220 ? -21.541 0.268 3.152 1.00 98.31 220 VAL A C 1
ATOM 1675 O O . VAL A 1 220 ? -21.540 -0.364 4.199 1.00 98.31 220 VAL A O 1
ATOM 1678 N N . GLU A 1 221 ? -20.490 0.284 2.330 1.00 97.69 221 GLU A N 1
ATOM 1679 C CA . GLU A 1 221 ? -19.282 -0.530 2.544 1.00 97.69 221 GLU A CA 1
ATOM 1680 C C . GLU A 1 221 ? -18.588 -0.252 3.889 1.00 97.69 221 GLU A C 1
ATOM 1682 O O . GLU A 1 221 ? -18.071 -1.173 4.521 1.00 97.69 221 GLU A O 1
ATOM 1687 N N . VAL A 1 222 ? -18.622 1.005 4.352 1.00 98.62 222 VAL A N 1
ATOM 1688 C CA . VAL A 1 222 ? -18.067 1.413 5.647 1.00 98.62 222 VAL A CA 1
ATOM 1689 C C . VAL A 1 222 ? -18.947 0.877 6.774 1.00 98.62 222 VAL A C 1
ATOM 1691 O O . VAL A 1 222 ? -18.430 0.241 7.691 1.00 98.62 222 VAL A O 1
ATOM 1694 N N . ARG A 1 223 ? -20.276 1.046 6.668 1.00 98.56 223 ARG A N 1
ATOM 1695 C CA . ARG A 1 223 ? -21.235 0.509 7.650 1.00 98.56 223 ARG A CA 1
ATOM 1696 C C . ARG A 1 223 ? -21.132 -1.001 7.791 1.00 98.56 223 ARG A C 1
ATOM 1698 O O . ARG A 1 223 ? -21.171 -1.519 8.902 1.00 98.56 223 ARG A O 1
ATOM 1705 N N . GLU A 1 224 ? -21.001 -1.720 6.681 1.00 98.31 224 GLU A N 1
ATOM 1706 C CA . GLU A 1 224 ? -20.894 -3.176 6.705 1.00 98.31 224 GLU A CA 1
ATOM 1707 C C . GLU A 1 224 ? -19.592 -3.650 7.355 1.00 98.31 224 GLU A C 1
ATOM 1709 O O . GLU A 1 224 ? -19.616 -4.585 8.154 1.00 98.31 224 GLU A O 1
ATOM 1714 N N . GLU A 1 225 ? -18.456 -3.019 7.048 1.00 98.31 225 GLU A N 1
ATOM 1715 C CA . GLU A 1 225 ? -17.185 -3.346 7.704 1.00 98.31 225 GLU A CA 1
ATOM 1716 C C . GLU A 1 225 ? -17.230 -3.000 9.201 1.00 98.31 225 GLU A C 1
ATOM 1718 O O . GLU A 1 225 ? -16.762 -3.789 10.022 1.00 98.31 225 GLU A O 1
ATOM 1723 N N . ALA A 1 226 ? -17.879 -1.894 9.575 1.00 98.50 226 ALA A N 1
ATOM 1724 C CA . ALA A 1 226 ? -18.092 -1.514 10.969 1.00 98.50 226 ALA A CA 1
ATOM 1725 C C . ALA A 1 226 ? -18.974 -2.527 11.714 1.00 98.50 226 ALA A C 1
ATOM 1727 O O . ALA A 1 226 ? -18.639 -2.982 12.810 1.00 98.50 226 ALA A O 1
ATOM 1728 N N . ALA A 1 227 ? -20.076 -2.952 11.093 1.00 98.12 227 ALA A N 1
ATOM 1729 C CA . ALA A 1 227 ? -20.970 -3.965 11.640 1.00 98.12 227 ALA A CA 1
ATOM 1730 C C . ALA A 1 227 ? -20.241 -5.298 11.865 1.00 98.12 227 ALA A C 1
ATOM 1732 O O . ALA A 1 227 ? -20.412 -5.921 12.915 1.00 98.12 227 ALA A O 1
ATOM 1733 N N . ARG A 1 228 ? -19.373 -5.711 10.927 1.00 96.31 228 ARG A N 1
ATOM 1734 C CA . ARG A 1 228 ? -18.519 -6.902 11.091 1.00 96.31 228 ARG A CA 1
ATOM 1735 C C . ARG A 1 228 ? -17.589 -6.777 12.297 1.00 96.31 228 ARG A C 1
ATOM 1737 O O . ARG A 1 228 ? -17.404 -7.759 13.007 1.00 96.31 228 ARG A O 1
ATOM 1744 N N . GLY A 1 229 ? -17.036 -5.593 12.556 1.00 96.56 229 GLY A N 1
ATOM 1745 C CA . GLY A 1 229 ? -16.169 -5.357 13.711 1.00 96.56 229 GLY A CA 1
ATOM 1746 C C . GLY A 1 229 ? -16.890 -5.322 15.061 1.00 96.56 229 GLY A C 1
ATOM 1747 O O . GLY A 1 229 ? -16.268 -5.587 16.091 1.00 96.56 229 GLY A O 1
ATOM 1748 N N . LEU A 1 230 ? -18.194 -5.037 15.085 1.00 96.94 230 LEU A N 1
ATOM 1749 C CA . LEU A 1 230 ? -19.021 -5.078 16.301 1.00 96.94 230 LEU A CA 1
ATOM 1750 C C . LEU A 1 230 ? -19.653 -6.448 16.551 1.00 96.94 230 LEU A C 1
ATOM 1752 O O . LEU A 1 230 ? -19.999 -6.769 17.690 1.00 96.94 230 LEU A O 1
ATOM 1756 N N . ALA A 1 231 ? -19.784 -7.273 15.513 1.00 93.25 231 ALA A N 1
ATOM 1757 C CA . ALA A 1 231 ? -20.238 -8.643 15.660 1.00 93.25 231 ALA A CA 1
ATOM 1758 C C . ALA A 1 231 ? -19.230 -9.439 16.502 1.00 93.25 231 ALA A C 1
ATOM 1760 O O . ALA A 1 231 ? -18.034 -9.483 16.204 1.00 93.25 231 ALA A O 1
ATOM 1761 N N . LYS A 1 232 ? -19.721 -10.084 17.568 1.00 81.50 232 LYS A N 1
ATOM 1762 C CA . LYS A 1 232 ? -18.899 -10.968 18.401 1.00 81.50 232 LYS A CA 1
ATOM 1763 C C . LYS A 1 232 ? -18.225 -12.010 17.494 1.00 81.50 232 LYS A C 1
ATOM 1765 O O . LYS A 1 232 ? -18.934 -12.623 16.691 1.00 81.50 232 LYS A O 1
ATOM 1770 N N . PRO A 1 233 ? -16.907 -12.257 17.624 1.00 76.75 233 PRO A N 1
ATOM 1771 C CA . PRO A 1 233 ? -16.241 -13.278 16.836 1.00 76.75 233 PRO A CA 1
ATOM 1772 C C . PRO A 1 233 ? -16.953 -14.602 17.082 1.00 76.75 233 PRO A C 1
ATOM 1774 O O . PRO A 1 233 ? -17.076 -15.043 18.230 1.00 76.75 233 PRO A O 1
ATOM 1777 N N . VAL A 1 234 ? -17.469 -15.218 16.020 1.00 73.25 234 VAL A N 1
ATOM 1778 C CA . VAL A 1 234 ? -17.976 -16.583 16.122 1.00 73.25 234 VAL A CA 1
ATOM 1779 C C . VAL A 1 234 ? -16.764 -17.419 16.498 1.00 73.25 234 VAL A C 1
ATOM 1781 O O . VAL A 1 234 ? -15.787 -17.430 15.751 1.00 73.25 234 VAL A O 1
ATOM 1784 N N . ALA A 1 235 ? -16.788 -18.049 17.675 1.00 59.06 235 ALA A N 1
ATOM 1785 C CA . ALA A 1 235 ? -15.737 -18.976 18.062 1.00 59.06 235 ALA A CA 1
ATOM 1786 C C . ALA A 1 235 ? -15.633 -20.013 16.941 1.00 59.06 235 ALA A C 1
ATOM 1788 O O . ALA A 1 235 ? -16.551 -20.812 16.740 1.00 59.06 235 ALA A O 1
ATOM 1789 N N . SER A 1 236 ? -14.563 -19.952 16.149 1.00 46.72 236 SER A N 1
ATOM 1790 C CA . SER A 1 236 ? -14.296 -21.002 15.188 1.00 46.72 236 SER A CA 1
ATOM 1791 C C . SER A 1 236 ? -14.101 -22.264 16.018 1.00 46.72 236 SER A C 1
ATOM 1793 O O . SER A 1 236 ? -13.207 -22.342 16.858 1.00 46.72 236 SER A O 1
ATOM 1795 N N . LYS A 1 237 ? -14.975 -23.257 15.831 1.00 42.81 237 LYS A N 1
ATOM 1796 C CA . LYS A 1 237 ? -14.779 -24.615 16.352 1.00 42.81 237 LYS A CA 1
ATOM 1797 C C . LYS A 1 237 ? -13.610 -25.275 15.614 1.00 42.81 237 LYS A C 1
ATOM 1799 O O . LYS A 1 237 ? -13.787 -26.259 14.906 1.00 42.81 237 LYS A O 1
ATOM 1804 N N . VAL A 1 238 ? -12.417 -24.702 15.710 1.00 48.25 238 VAL A N 1
ATOM 1805 C CA . VAL A 1 238 ? -11.198 -25.246 15.128 1.00 48.25 238 VAL A CA 1
ATOM 1806 C C . VAL A 1 238 ? -10.141 -25.230 16.222 1.00 48.25 238 VAL A C 1
ATOM 1808 O O . VAL A 1 238 ? -9.635 -24.177 16.593 1.00 48.25 238 VAL A O 1
ATOM 1811 N N . ARG A 1 239 ? -9.821 -26.451 16.672 1.00 40.75 239 ARG A N 1
ATOM 1812 C CA . ARG A 1 239 ? -8.868 -26.857 17.722 1.00 40.75 239 ARG A CA 1
ATOM 1813 C C . ARG A 1 239 ? -9.401 -26.911 19.154 1.00 40.75 239 ARG A C 1
ATOM 1815 O O . ARG A 1 239 ? -8.825 -26.331 20.060 1.00 40.75 239 ARG A O 1
ATOM 1822 N N . GLU A 1 240 ? -10.393 -27.771 19.364 1.00 38.78 240 GLU A N 1
ATOM 1823 C CA . GLU A 1 240 ? -10.529 -28.482 20.648 1.00 38.78 240 GLU A CA 1
ATOM 1824 C C . GLU A 1 240 ? -10.796 -29.990 20.454 1.00 38.78 240 GLU A C 1
ATOM 1826 O O . GLU A 1 240 ? -11.382 -30.654 21.296 1.00 38.78 240 GLU A O 1
ATOM 1831 N N . SER A 1 241 ? -10.354 -30.555 19.321 1.00 41.94 241 SER A N 1
ATOM 1832 C CA . SER A 1 241 ? -10.511 -31.984 18.995 1.00 41.94 241 SER A CA 1
ATOM 1833 C C . SER A 1 241 ? -9.196 -32.684 18.623 1.00 41.94 241 SER A C 1
ATOM 1835 O O . SER A 1 241 ? -9.203 -33.647 17.865 1.00 41.94 241 SER A O 1
ATOM 1837 N N . LEU A 1 242 ? -8.055 -32.201 19.123 1.00 43.06 242 LEU A N 1
ATOM 1838 C CA . LEU A 1 242 ? -6.751 -32.866 18.949 1.00 43.06 242 LEU A CA 1
ATOM 1839 C C . LEU A 1 242 ? -6.032 -33.105 20.281 1.00 43.06 242 LEU A C 1
ATOM 1841 O O . LEU A 1 242 ? -4.808 -33.061 20.346 1.00 43.06 242 LEU A O 1
ATOM 1845 N N . VAL A 1 243 ? -6.785 -33.397 21.341 1.00 39.38 243 VAL A N 1
ATOM 1846 C CA . VAL A 1 243 ? -6.230 -34.204 22.431 1.00 39.38 243 VAL A CA 1
ATOM 1847 C C . VAL A 1 243 ? -6.663 -35.640 22.139 1.00 39.38 243 VAL A C 1
ATOM 1849 O O . VAL A 1 243 ? -7.859 -35.920 22.227 1.00 39.38 243 VAL A O 1
ATOM 1852 N N . PRO A 1 244 ? -5.753 -36.537 21.719 1.00 40.16 244 PRO A N 1
ATOM 1853 C CA . PRO A 1 244 ? -6.065 -37.955 21.637 1.00 40.16 244 PRO A CA 1
ATOM 1854 C C . PRO A 1 244 ? -6.546 -38.438 23.008 1.00 40.16 244 PRO A C 1
ATOM 1856 O O . PRO A 1 244 ? -5.886 -38.192 24.020 1.00 40.16 244 PRO A O 1
ATOM 1859 N N . GLU A 1 245 ? -7.672 -39.149 23.040 1.00 42.50 245 GLU A N 1
ATOM 1860 C CA . GLU A 1 245 ? -8.237 -39.815 24.225 1.00 42.50 245 GLU A CA 1
ATOM 1861 C C . GLU A 1 245 ? -7.346 -40.947 24.790 1.00 42.50 245 GLU A C 1
ATOM 1863 O O . GLU A 1 245 ? -7.809 -41.798 25.539 1.00 42.50 245 GLU A O 1
ATOM 1868 N N . GLU A 1 246 ? -6.044 -40.968 24.505 1.00 43.75 246 GLU A N 1
ATOM 1869 C CA . GLU A 1 246 ? -5.118 -41.968 25.054 1.00 43.75 246 GLU A CA 1
ATOM 1870 C C . GLU A 1 246 ? -4.514 -41.558 26.405 1.00 43.75 246 GLU A C 1
ATOM 1872 O O . GLU A 1 246 ? -3.970 -42.391 27.126 1.00 43.75 246 GLU A O 1
ATOM 1877 N N . SER A 1 247 ? -4.667 -40.301 26.832 1.00 45.47 247 SER A N 1
ATOM 1878 C CA . SER A 1 247 ? -4.152 -39.835 28.130 1.00 45.47 247 SER A CA 1
ATOM 1879 C C . SER A 1 247 ? -5.134 -39.979 29.303 1.00 45.47 247 SER A C 1
ATOM 1881 O O . SER A 1 247 ? -4.754 -39.712 30.442 1.00 45.47 247 SER A O 1
ATOM 1883 N N . LYS A 1 248 ? -6.359 -40.484 29.082 1.00 44.06 248 LYS A N 1
ATOM 1884 C CA . LYS A 1 248 ? -7.298 -40.840 30.170 1.00 44.06 248 LYS A CA 1
ATOM 1885 C C . LYS A 1 248 ? -7.244 -42.314 30.589 1.00 44.06 248 LYS A C 1
ATOM 1887 O O . LYS A 1 248 ? -7.656 -42.627 31.701 1.00 44.06 248 LYS A O 1
ATOM 1892 N N . ALA A 1 249 ? -6.677 -43.202 29.769 1.00 42.47 249 ALA A N 1
ATOM 1893 C CA . ALA A 1 249 ? -6.536 -44.622 30.111 1.00 42.47 249 ALA A CA 1
ATOM 1894 C C . ALA A 1 249 ? -5.334 -44.910 31.037 1.00 42.47 249 ALA A C 1
ATOM 1896 O O . ALA A 1 249 ? -5.356 -45.870 31.798 1.00 42.47 249 ALA A O 1
ATOM 1897 N N . SER A 1 250 ? -4.310 -44.046 31.056 1.00 46.94 250 SER A N 1
ATOM 1898 C CA . SER A 1 250 ? -3.116 -44.251 31.900 1.00 46.94 250 SER A CA 1
ATOM 1899 C C . SER A 1 250 ? -3.318 -43.896 33.385 1.00 46.94 250 SER A C 1
ATOM 1901 O O . SER A 1 250 ? -2.501 -44.269 34.228 1.00 46.94 250 SER A O 1
ATOM 1903 N N . ALA A 1 251 ? -4.403 -43.194 33.728 1.00 45.72 251 ALA A N 1
ATOM 1904 C CA . ALA A 1 251 ? -4.687 -42.781 35.104 1.00 45.72 251 ALA A CA 1
ATOM 1905 C C . ALA A 1 251 ? -5.520 -43.803 35.903 1.00 45.72 251 ALA A C 1
ATOM 1907 O O . ALA A 1 251 ? -5.520 -43.736 37.128 1.00 45.72 251 ALA A O 1
ATOM 1908 N N . LEU A 1 252 ? -6.186 -44.760 35.242 1.00 44.50 252 LEU A N 1
ATOM 1909 C CA . LEU A 1 252 ? -6.970 -45.805 35.919 1.00 44.50 252 LEU A CA 1
ATOM 1910 C C . LEU A 1 252 ? -6.164 -47.076 36.236 1.00 44.50 252 LEU A C 1
ATOM 1912 O O . LEU A 1 252 ? -6.483 -47.753 37.208 1.00 44.50 252 LEU A O 1
ATOM 1916 N N . ASP A 1 253 ? -5.071 -47.353 35.518 1.00 46.19 253 ASP A N 1
ATOM 1917 C CA . ASP A 1 253 ? -4.238 -48.542 35.783 1.00 46.19 253 ASP A CA 1
ATOM 1918 C C . ASP A 1 253 ? -3.190 -48.351 36.894 1.00 46.19 253 ASP A C 1
ATOM 1920 O O . ASP A 1 253 ? -2.641 -49.325 37.405 1.00 46.19 253 ASP A O 1
ATOM 1924 N N . LYS A 1 254 ? -2.930 -47.113 37.339 1.00 51.59 254 LYS A N 1
ATOM 1925 C CA . LYS A 1 254 ? -2.002 -46.843 38.457 1.00 51.59 254 LYS A CA 1
ATOM 1926 C C . LYS A 1 254 ? -2.661 -46.811 39.839 1.00 51.59 254 LYS A C 1
ATOM 1928 O O . LYS A 1 254 ? -1.959 -46.629 40.825 1.00 51.59 254 LYS A O 1
ATOM 1933 N N . GLN A 1 255 ? -3.977 -47.009 39.927 1.00 48.59 255 GLN A N 1
ATOM 1934 C CA . GLN A 1 255 ? -4.695 -47.101 41.207 1.00 48.59 255 GLN A CA 1
ATOM 1935 C C . GLN A 1 255 ? -4.957 -48.541 41.682 1.00 48.59 255 GLN A C 1
ATOM 1937 O O . GLN A 1 255 ? -5.464 -48.710 42.784 1.00 48.59 255 GLN A O 1
ATOM 1942 N N . ASN A 1 256 ? -4.570 -49.567 40.909 1.00 50.31 256 ASN A N 1
ATOM 1943 C CA . ASN A 1 256 ? -4.749 -50.984 41.273 1.00 50.31 256 ASN A CA 1
ATOM 1944 C C . ASN A 1 256 ? -3.438 -51.774 41.468 1.00 50.31 256 ASN A C 1
ATOM 1946 O O . ASN A 1 256 ? -3.469 -53.000 41.556 1.00 50.31 256 ASN A O 1
ATOM 1950 N N . GLN A 1 257 ? -2.284 -51.105 41.558 1.00 48.84 257 GLN A N 1
ATOM 1951 C CA . GLN A 1 257 ? -1.009 -51.739 41.925 1.00 48.84 257 GLN A CA 1
ATOM 1952 C C . GLN A 1 257 ? -0.199 -50.858 42.882 1.00 48.84 257 GLN A C 1
ATOM 1954 O O . GLN A 1 257 ? 0.813 -50.287 42.492 1.00 48.84 257 GLN A O 1
ATOM 1959 N N . THR A 1 258 ? -0.684 -50.743 44.117 1.00 43.72 258 THR A N 1
ATOM 1960 C CA . THR A 1 258 ? 0.052 -50.538 45.386 1.00 43.72 258 THR A CA 1
ATOM 1961 C C . THR A 1 258 ? -0.965 -50.532 46.513 1.00 43.72 258 THR A C 1
ATOM 1963 O O . THR A 1 258 ? -0.638 -51.082 47.584 1.00 43.72 258 THR A O 1
#

Organism: Hemiselmis andersenii (NCBI:txid464988)

Sequence (258 aa):
AGSSEEGKRRGTADVLVRHAAVGVLSRSVKAANSFPLTLQLIFECIYGKQSSTKLKQAGMQFAVWTLRNAQDAVLAPMAGVLLSGLIKFLDTMDSDMEGGQQAIVQLRGFTFSAMGQLAQRAPTLFSSDIKVAKMLFGALSSEMPEIRVSVQEAVSLSCVAYQSVAGDAKEELMNLLIDSVTQDSHQARFCAVYWA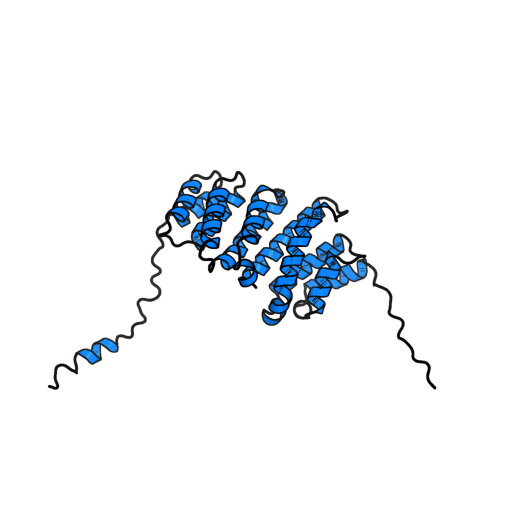NRLFPFSEPRARHINLLAIDDKKVEVREEAARGLAKPVASKVRESLVPEESKASALDKQNQT

pLDDT: mean 87.89, std 17.18, range [38.78, 98.75]